Protein AF-A0A914RHT1-F1 (afdb_monomer_lite)

Secondary structure (DSSP, 8-state):
-------EEEEEEETTTPPPEEEEEESSS------PPTT--EEEEEEETTSPEE---SPPPS--GGG---HHHH--PPPP--BSS-HHHHEEEEEEEEEETTEEEEEEEETTT--EEEEEEEE--SHHHHHHHHHHHHHHHH---TTS--EEEEEE-SSEEEEEEE---S--TT--SSHHHHHHHHHHT-----SGGGGGS-HHHHHHHHHH----TTSTTTHHHHHHTTTTS--

Foldseek 3Di:
DDPQQQKKWKWKAFPDPGDTDTQDMGRDPDDDGDDDDPPTDMDMWIATPVRHTDDAADDDDPDLVVQADQCVVVDDQAQADAAADDPVVFKHWHDFLDAAPQGTKTWIAGPVPRHIWIKGKGFAQDVVSVVLVVVVSNVQSVPDDSVDKHFRYWHDDNTIIITTTRFADDAFQLDDPDPVSSVVCLVVVNGHCPDPRNVPPDPVNVVVVVVVSDPDVVPNPRPSRSVVSCRSGPD

Organism: Parascaris equorum (NCBI:txid6256)

InterPro domains:
  IPR000719 Protein kinase domain [PF00069] (91-170)
  IPR000719 Protein kinase domain [PS50011] (91-235)
  IPR000719 Protein kinase domain [SM00220] (91-225)
  IPR003961 Fibronectin type III [cd00063] (7-47)
  IPR011009 Protein kinase-like domain superfamily [SSF56112] (63-170)
  IPR011009 Protein kinase-like domain superfamily [SSF56112] (162-218)
  IPR013783 Immunoglobulin-like fold [G3DSA:2.60.40.10] (5-47)
  IPR017441 Protein kinase, ATP binding site [PS00107] (97-120)
  IPR036116 Fibronectin type III superfamily [SSF49265] (6-50)

pLDDT: mean 78.2, std 15.89, range [32.25, 96.5]

Structure (mmCIF, N/CA/C/O backbone):
data_AF-A0A914RHT1-F1
#
_entry.id   AF-A0A914RHT1-F1
#
loop_
_atom_site.group_PDB
_atom_site.id
_atom_site.type_symbol
_atom_site.label_atom_id
_atom_site.label_alt_id
_atom_site.label_comp_id
_atom_site.label_asym_id
_atom_site.label_entity_id
_atom_site.label_seq_id
_atom_site.pdbx_PDB_ins_code
_atom_site.Cartn_x
_atom_site.Cartn_y
_atom_site.Cartn_z
_atom_site.occupancy
_atom_site.B_iso_or_equiv
_atom_site.auth_seq_id
_atom_site.auth_comp_id
_atom_site.auth_asym_id
_atom_site.auth_atom_id
_atom_site.pdbx_PDB_model_num
ATOM 1 N N . LEU A 1 1 ? 20.306 -9.283 12.727 1.00 32.47 1 LEU A N 1
ATOM 2 C CA . LEU A 1 1 ? 19.804 -9.268 14.121 1.00 32.47 1 LEU A CA 1
ATOM 3 C C . LEU A 1 1 ? 18.509 -8.469 14.100 1.00 32.47 1 LEU A C 1
ATOM 5 O O . LEU A 1 1 ? 18.584 -7.271 13.892 1.00 32.47 1 LEU A O 1
ATOM 9 N N . ARG A 1 2 ? 17.343 -9.132 14.142 1.00 40.72 2 ARG A N 1
ATOM 10 C CA . ARG A 1 2 ? 16.043 -8.439 14.104 1.00 40.72 2 ARG A CA 1
ATOM 11 C C . ARG A 1 2 ? 15.891 -7.625 15.391 1.00 40.72 2 ARG A C 1
ATOM 13 O O . ARG A 1 2 ? 16.129 -8.173 16.465 1.00 40.72 2 ARG A O 1
ATOM 20 N N . GLU A 1 3 ? 15.552 -6.346 15.265 1.00 47.31 3 GLU A N 1
ATOM 21 C CA . GLU A 1 3 ? 15.217 -5.476 16.393 1.00 47.31 3 GLU A CA 1
ATOM 22 C C . GLU A 1 3 ? 14.098 -6.141 17.201 1.00 47.31 3 GLU A C 1
ATOM 24 O O . GLU A 1 3 ? 13.010 -6.409 16.689 1.00 47.31 3 GLU A O 1
ATOM 29 N N . PHE A 1 4 ? 14.396 -6.512 18.446 1.00 50.41 4 PHE A N 1
ATOM 30 C CA . PHE A 1 4 ? 13.392 -7.057 19.348 1.00 50.41 4 PHE A CA 1
ATOM 31 C C . PHE A 1 4 ? 12.471 -5.910 19.743 1.00 50.41 4 PHE A C 1
ATOM 33 O O . PHE A 1 4 ? 12.860 -5.069 20.542 1.00 50.41 4 PHE A O 1
ATOM 40 N N . THR A 1 5 ? 11.264 -5.874 19.187 1.00 57.72 5 THR A N 1
ATOM 41 C CA . THR A 1 5 ? 10.222 -4.939 19.613 1.00 57.72 5 THR A CA 1
ATOM 42 C C . THR A 1 5 ? 9.893 -5.233 21.076 1.00 57.72 5 THR A C 1
ATOM 44 O O . THR A 1 5 ? 9.439 -6.335 21.399 1.00 57.72 5 THR A O 1
ATOM 47 N N . PHE A 1 6 ? 10.153 -4.293 21.987 1.00 71.88 6 PHE A N 1
ATOM 48 C CA . PHE A 1 6 ? 10.001 -4.556 23.425 1.00 71.88 6 PHE A CA 1
ATOM 49 C C . PHE A 1 6 ? 8.556 -4.413 23.907 1.00 71.88 6 PHE A C 1
ATOM 51 O O . PHE A 1 6 ? 8.216 -4.917 24.983 1.00 71.88 6 PHE A O 1
ATOM 58 N N . SER A 1 7 ? 7.698 -3.753 23.125 1.00 82.81 7 SER A N 1
ATOM 59 C CA . SER A 1 7 ? 6.262 -3.658 23.379 1.00 82.81 7 SER A CA 1
ATOM 60 C C . SER A 1 7 ? 5.458 -3.316 22.120 1.00 82.81 7 SER A C 1
ATOM 62 O O . SER A 1 7 ? 5.966 -2.712 21.181 1.00 82.81 7 SER A O 1
ATOM 64 N N . TYR A 1 8 ? 4.183 -3.689 22.141 1.00 88.56 8 TYR A N 1
ATOM 65 C CA . TYR A 1 8 ? 3.156 -3.340 21.171 1.00 88.56 8 TYR A CA 1
ATOM 66 C C . TYR A 1 8 ? 2.117 -2.435 21.830 1.00 88.56 8 TYR A C 1
ATOM 68 O O . TYR A 1 8 ? 1.682 -2.685 22.960 1.00 88.56 8 TYR A O 1
ATOM 76 N N . ILE A 1 9 ? 1.696 -1.408 21.106 1.00 91.19 9 ILE A N 1
ATOM 77 C CA . ILE A 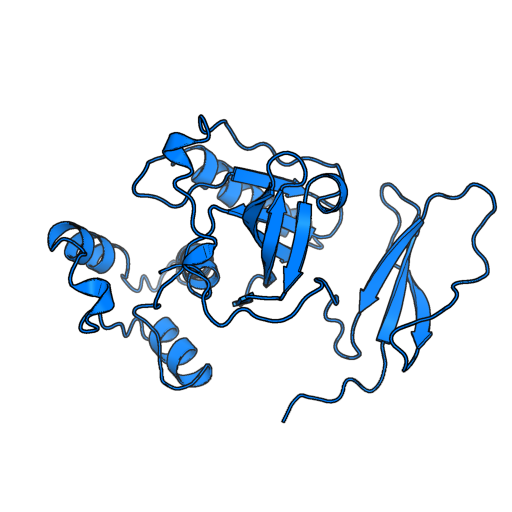1 9 ? 0.622 -0.490 21.475 1.00 91.19 9 ILE A CA 1
ATOM 78 C C . ILE A 1 9 ? -0.613 -0.889 20.675 1.00 91.19 9 ILE A C 1
ATOM 80 O O . ILE A 1 9 ? -0.535 -1.094 19.467 1.00 91.19 9 ILE A O 1
ATOM 84 N N . VAL A 1 10 ? -1.758 -1.013 21.338 1.00 91.19 10 VAL A N 1
ATOM 85 C CA . VAL A 1 10 ? -3.038 -1.252 20.671 1.00 91.19 10 VAL A CA 1
ATOM 86 C C . VAL A 1 10 ? -3.856 0.021 20.750 1.00 91.19 10 VAL A C 1
ATOM 88 O O . VAL A 1 10 ? -4.219 0.486 21.835 1.00 91.19 10 VAL A O 1
ATOM 91 N N . GLU A 1 11 ? -4.161 0.577 19.587 1.00 92.50 11 GLU A N 1
ATOM 92 C CA . GLU A 1 11 ? -5.062 1.710 19.455 1.00 92.50 11 GLU A CA 1
ATOM 93 C C . GLU A 1 11 ? -6.432 1.252 18.978 1.00 92.50 11 GLU A C 1
ATOM 95 O O . GLU A 1 11 ? -6.563 0.270 18.242 1.00 92.50 11 GLU A O 1
ATOM 100 N N . ARG A 1 12 ? -7.456 2.000 19.383 1.00 91.06 12 ARG A N 1
ATOM 101 C CA . ARG A 1 12 ? -8.826 1.822 18.915 1.00 91.06 12 ARG A CA 1
ATOM 102 C C . ARG A 1 12 ? -9.417 3.133 18.419 1.00 91.06 12 ARG A C 1
ATOM 104 O O . ARG A 1 12 ? -9.064 4.203 18.922 1.00 91.06 12 ARG A O 1
ATOM 111 N N . ARG A 1 13 ? -10.394 3.031 17.525 1.00 89.19 13 ARG A N 1
ATOM 112 C CA . ARG A 1 13 ? -11.330 4.115 17.196 1.00 89.19 13 ARG A CA 1
ATOM 113 C C . ARG A 1 13 ? -12.761 3.589 17.103 1.00 89.19 13 ARG A C 1
ATOM 115 O O . ARG A 1 13 ? -12.971 2.401 16.865 1.00 89.19 13 ARG A O 1
ATOM 122 N N . GLU A 1 14 ? -13.737 4.466 17.319 1.00 86.94 14 GLU A N 1
ATOM 123 C CA . GLU A 1 14 ? -15.139 4.204 16.960 1.00 86.94 14 GLU A CA 1
ATOM 124 C C . GLU A 1 14 ? -15.289 4.449 15.443 1.00 86.94 14 GLU A C 1
ATOM 126 O O . GLU A 1 14 ? -14.721 5.409 14.918 1.00 86.94 14 GLU A O 1
ATOM 131 N N . THR A 1 15 ? -15.967 3.547 14.725 1.00 75.50 15 THR A N 1
ATOM 132 C CA . THR A 1 15 ? -16.052 3.562 13.249 1.00 75.50 15 THR A CA 1
ATOM 133 C C . THR A 1 15 ? -16.677 4.867 12.724 1.00 75.50 15 THR A C 1
ATOM 135 O O . THR A 1 15 ? -17.606 5.384 13.341 1.00 75.50 15 THR A O 1
ATOM 138 N N . ALA A 1 16 ? -16.201 5.354 11.567 1.00 53.50 16 ALA A N 1
ATOM 139 C CA . ALA A 1 16 ? -16.586 6.607 10.890 1.00 53.50 16 ALA A CA 1
ATOM 140 C C . ALA A 1 16 ? -16.163 7.915 11.606 1.00 53.50 16 ALA A C 1
ATOM 142 O O . ALA A 1 16 ? -16.979 8.594 12.231 1.00 53.50 16 ALA A O 1
ATOM 143 N N . GLY A 1 17 ? -14.890 8.311 11.455 1.00 59.38 17 GLY A N 1
ATOM 144 C CA . GLY A 1 17 ? -14.392 9.638 11.850 1.00 59.38 17 GLY A CA 1
ATOM 145 C C . GLY A 1 17 ? -13.884 9.767 13.291 1.00 59.38 17 GLY A C 1
ATOM 146 O O . GLY A 1 17 ? -13.547 10.870 13.727 1.00 59.38 17 GLY A O 1
ATOM 147 N N . GLY A 1 18 ? -13.831 8.673 14.055 1.00 72.06 18 GLY A N 1
ATOM 148 C CA . GLY A 1 18 ? -13.250 8.664 15.396 1.00 72.06 18 GLY A CA 1
ATOM 149 C C . GLY A 1 18 ? -11.723 8.796 15.369 1.00 72.06 18 GLY A C 1
ATOM 150 O O . GLY A 1 18 ? -11.049 8.164 14.557 1.00 72.06 18 GLY A O 1
ATOM 151 N N . GLN A 1 19 ? -11.156 9.576 16.294 1.00 82.94 19 GLN A N 1
ATOM 152 C CA . GLN A 1 19 ? -9.702 9.627 16.472 1.00 82.94 19 GLN A CA 1
ATOM 153 C C . GLN A 1 19 ? -9.176 8.308 17.048 1.00 82.94 19 GLN A C 1
ATOM 155 O O . GLN A 1 19 ? -9.774 7.727 17.958 1.00 82.94 19 GLN A O 1
ATOM 160 N N . TRP A 1 20 ? -8.031 7.860 16.533 1.00 87.88 20 TRP A N 1
ATOM 161 C CA . TRP A 1 20 ? -7.284 6.750 17.113 1.00 87.88 20 TRP A CA 1
ATOM 162 C C . TRP A 1 20 ? -6.804 7.113 18.522 1.00 87.88 20 TRP A C 1
ATOM 164 O O . TRP A 1 20 ? -6.253 8.189 18.744 1.00 87.88 20 TRP A O 1
ATOM 174 N N . THR A 1 21 ? -7.038 6.216 19.480 1.00 89.94 21 THR A N 1
ATOM 175 C CA . THR A 1 21 ? -6.645 6.389 20.885 1.00 89.94 21 THR A CA 1
ATOM 176 C C . THR A 1 21 ? -6.003 5.116 21.420 1.00 89.94 21 THR A C 1
ATOM 178 O O . THR A 1 21 ? -6.520 4.019 21.192 1.00 89.94 21 THR A O 1
ATOM 181 N N . GLU A 1 22 ? -4.890 5.248 22.150 1.00 92.19 22 GLU A N 1
ATOM 182 C CA . GLU A 1 22 ? -4.265 4.124 22.858 1.00 92.19 22 GLU A CA 1
ATOM 183 C C . GLU A 1 22 ? -5.268 3.534 23.854 1.00 92.19 22 GLU A C 1
ATOM 185 O O . GLU A 1 22 ? -5.823 4.235 24.703 1.00 92.19 22 GLU A O 1
ATOM 190 N N . CYS A 1 23 ? -5.524 2.233 23.729 1.00 92.31 23 CYS A N 1
ATOM 191 C CA . CYS A 1 23 ? -6.426 1.507 24.620 1.00 92.31 23 CYS A CA 1
ATOM 192 C C . CYS A 1 23 ? -5.713 0.435 25.441 1.00 92.31 23 CYS A C 1
ATOM 194 O O . CYS A 1 23 ? -6.229 0.034 26.482 1.00 92.31 23 CYS A O 1
ATOM 196 N N . ALA A 1 24 ? -4.534 -0.011 25.004 1.00 91.56 24 ALA A N 1
ATOM 197 C CA . ALA A 1 24 ? -3.737 -0.987 25.726 1.00 91.56 24 ALA A CA 1
ATOM 198 C C . ALA A 1 24 ? -2.290 -1.032 25.228 1.00 91.56 24 ALA A C 1
ATOM 200 O O . ALA A 1 24 ? -1.967 -0.588 24.127 1.00 91.56 24 ALA A O 1
ATOM 201 N N . ARG A 1 25 ? -1.435 -1.670 26.031 1.00 91.88 25 ARG A N 1
ATOM 202 C CA . ARG A 1 25 ? -0.043 -1.974 25.703 1.00 91.88 25 ARG A CA 1
ATOM 203 C C . ARG A 1 25 ? 0.285 -3.392 26.154 1.00 91.88 25 ARG A C 1
ATOM 205 O O . ARG A 1 25 ? -0.101 -3.798 27.248 1.00 91.88 25 ARG A O 1
ATOM 212 N N . THR A 1 26 ? 0.989 -4.154 25.327 1.00 89.19 26 THR A N 1
ATOM 213 C CA . THR A 1 26 ? 1.349 -5.551 25.607 1.00 89.19 26 THR A CA 1
ATOM 214 C C . THR A 1 26 ? 2.768 -5.848 25.138 1.00 89.19 26 THR A C 1
ATOM 216 O O . THR A 1 26 ? 3.299 -5.166 24.274 1.00 89.19 26 THR A O 1
ATOM 219 N N . ARG A 1 27 ? 3.409 -6.867 25.712 1.00 87.94 27 ARG A N 1
ATOM 220 C CA . ARG A 1 27 ? 4.681 -7.420 25.204 1.00 87.94 27 ARG A CA 1
ATOM 221 C C . ARG A 1 27 ? 4.481 -8.732 24.446 1.00 87.94 27 ARG A C 1
ATOM 223 O O . ARG A 1 27 ? 5.439 -9.339 23.987 1.00 87.94 27 ARG A O 1
ATOM 230 N N . TYR A 1 28 ? 3.234 -9.182 24.355 1.00 85.62 28 TYR A N 1
ATOM 231 C CA . TYR A 1 28 ? 2.837 -10.424 23.710 1.00 85.62 28 TYR A CA 1
ATOM 232 C C . TYR A 1 28 ? 2.072 -10.123 22.423 1.00 85.62 28 TYR A C 1
ATOM 234 O O . TYR A 1 28 ? 1.473 -9.062 22.280 1.00 85.62 28 TYR A O 1
ATOM 242 N N . THR A 1 29 ? 2.015 -11.091 21.512 1.00 80.44 29 THR A N 1
ATOM 243 C CA . THR A 1 29 ? 1.227 -11.010 20.269 1.00 80.44 29 THR A CA 1
ATOM 244 C C . THR A 1 29 ? -0.274 -11.252 20.487 1.00 80.44 29 THR A C 1
ATOM 246 O O . THR A 1 29 ? -1.013 -11.515 19.540 1.00 80.44 29 THR A O 1
ATOM 249 N N . TYR A 1 30 ? -0.734 -11.173 21.738 1.00 81.00 30 TYR A N 1
ATOM 250 C CA . TYR A 1 30 ? -2.132 -11.279 22.136 1.00 81.00 30 TYR A CA 1
ATOM 251 C C . TYR A 1 30 ? -2.437 -10.335 23.310 1.00 81.00 30 TYR A C 1
ATOM 253 O O . TYR A 1 30 ? -1.561 -9.991 24.110 1.00 81.00 30 TYR A O 1
ATOM 261 N N . LEU A 1 31 ? -3.697 -9.910 23.389 1.00 89.38 31 LEU A N 1
ATOM 262 C CA . LEU A 1 31 ? -4.247 -9.000 24.393 1.00 89.38 31 LEU A CA 1
ATOM 263 C C . LEU A 1 31 ? -5.779 -9.127 24.377 1.00 89.38 31 LEU A C 1
ATOM 265 O O . LEU A 1 31 ? -6.371 -9.284 23.310 1.00 89.38 31 LEU A O 1
ATOM 269 N N . THR A 1 32 ? -6.413 -8.966 25.538 1.00 89.00 32 THR A N 1
ATOM 270 C CA . THR A 1 32 ? -7.854 -8.689 25.635 1.00 89.00 32 THR A CA 1
ATOM 271 C C . THR A 1 32 ? -8.072 -7.189 25.832 1.00 89.00 32 THR A C 1
ATOM 273 O O . THR A 1 32 ? -7.536 -6.616 26.779 1.00 89.00 32 THR A O 1
ATOM 276 N N . VAL A 1 33 ? -8.842 -6.545 24.949 1.00 89.62 33 VAL A N 1
ATOM 277 C CA . VAL A 1 33 ? -9.256 -5.143 25.128 1.00 89.62 33 VAL A CA 1
ATOM 278 C C . VAL A 1 33 ? -10.564 -5.103 25.915 1.00 89.62 33 VAL A C 1
ATOM 280 O O . VAL A 1 33 ? -11.557 -5.705 25.509 1.00 89.62 33 VAL A O 1
ATOM 283 N N . GLU A 1 34 ? -10.569 -4.377 27.028 1.00 89.12 34 GLU A N 1
ATOM 284 C CA . GLU A 1 34 ? -11.726 -4.219 27.915 1.00 89.12 34 GLU A CA 1
ATOM 285 C C . GLU A 1 34 ? -12.331 -2.806 27.812 1.00 89.12 34 GLU A C 1
ATOM 287 O O . GLU A 1 34 ? -11.786 -1.916 27.159 1.00 89.12 34 GLU A O 1
ATOM 292 N N . GLY A 1 35 ? -13.490 -2.580 28.443 1.00 85.75 35 GLY A N 1
ATOM 293 C CA . GLY A 1 35 ? -14.109 -1.247 28.511 1.00 85.75 35 GLY A CA 1
ATOM 294 C C . GLY A 1 35 ? -14.767 -0.762 27.212 1.00 85.75 35 GLY A C 1
ATOM 295 O O . GLY A 1 35 ? -15.006 0.436 27.042 1.00 85.75 35 GLY A O 1
ATOM 296 N N . LEU A 1 36 ? -15.076 -1.674 26.288 1.00 87.56 36 LEU A N 1
ATOM 297 C CA . LEU A 1 36 ? -15.819 -1.361 25.067 1.00 87.56 36 LEU A CA 1
ATOM 298 C C . LEU A 1 36 ? -17.304 -1.147 25.387 1.00 87.56 36 LEU A C 1
ATOM 300 O O . LEU A 1 36 ? -17.909 -1.917 26.138 1.00 87.56 36 LEU A O 1
ATOM 304 N N . LYS A 1 37 ? -17.913 -0.100 24.815 1.00 87.06 37 LYS A N 1
ATOM 305 C CA . LYS A 1 37 ? -19.347 0.154 24.999 1.00 87.06 37 LYS A CA 1
ATOM 306 C C . LYS A 1 37 ? -20.138 -0.966 24.327 1.00 87.06 37 LYS A C 1
ATOM 308 O O . LYS A 1 37 ? -19.840 -1.363 23.200 1.00 87.06 37 LYS A O 1
ATOM 313 N N . SER A 1 38 ? -21.180 -1.442 25.004 1.00 85.00 38 SER A N 1
ATOM 314 C CA . SER A 1 38 ? -22.100 -2.422 24.424 1.00 85.00 38 SER A CA 1
ATOM 315 C C . SER A 1 38 ? -22.702 -1.877 23.127 1.00 85.00 38 SER A C 1
ATOM 317 O O . SER A 1 38 ? -23.159 -0.734 23.096 1.00 85.00 38 SER A O 1
ATOM 319 N N . LYS A 1 39 ? -22.695 -2.698 22.068 1.00 82.69 39 LYS A N 1
ATOM 320 C CA . LYS A 1 39 ? -23.144 -2.355 20.704 1.00 82.69 39 LYS A CA 1
ATOM 321 C C . LYS A 1 39 ? -22.328 -1.263 19.990 1.00 82.69 39 LYS A C 1
ATOM 323 O O . LYS A 1 39 ? -22.791 -0.751 18.976 1.00 82.69 39 LYS A O 1
ATOM 328 N N . GLY A 1 40 ? -21.146 -0.903 20.491 1.00 82.06 40 GLY A N 1
ATOM 329 C CA . GLY A 1 40 ? -20.214 -0.052 19.752 1.00 82.06 40 GLY A CA 1
ATOM 330 C C . GLY A 1 40 ? -19.502 -0.834 18.648 1.00 82.06 40 GLY A C 1
ATOM 331 O O . GLY A 1 40 ? -19.121 -1.987 18.856 1.00 82.06 40 GLY A O 1
ATOM 332 N N . THR A 1 41 ? -19.302 -0.197 17.496 1.00 85.12 41 THR A N 1
ATOM 333 C CA . THR A 1 41 ? -18.420 -0.708 16.441 1.00 85.12 41 THR A CA 1
ATOM 334 C C . THR A 1 41 ? -17.050 -0.071 16.624 1.00 85.12 41 THR A C 1
ATOM 336 O O . THR A 1 41 ? -16.932 1.150 16.753 1.00 85.12 41 THR A O 1
ATOM 339 N N . TYR A 1 42 ? -16.023 -0.912 16.699 1.00 85.75 42 TYR A N 1
ATOM 340 C CA . TYR A 1 42 ? -14.656 -0.498 16.974 1.00 85.75 42 TYR A CA 1
ATOM 341 C C . TYR A 1 42 ? -13.724 -1.047 15.913 1.00 85.75 42 TYR A C 1
ATOM 343 O O . TYR A 1 42 ? -13.852 -2.198 15.499 1.00 85.75 42 TYR A O 1
ATOM 351 N N . GLU A 1 43 ? -12.749 -0.234 15.545 1.00 87.69 43 GLU A N 1
ATOM 352 C CA . GLU A 1 43 ? -11.593 -0.676 14.786 1.00 87.69 43 GLU A CA 1
ATOM 353 C C . GLU A 1 43 ? -10.361 -0.650 15.675 1.00 87.69 43 GLU A C 1
ATOM 355 O O . GLU A 1 43 ? -10.239 0.206 16.555 1.00 87.69 43 GLU A O 1
ATOM 360 N N . PHE A 1 44 ? -9.450 -1.587 15.430 1.00 89.06 44 PHE A N 1
ATOM 361 C CA . PHE A 1 44 ? -8.220 -1.743 16.191 1.00 89.06 44 PHE A CA 1
ATOM 362 C C . PHE A 1 44 ? -7.027 -1.754 15.250 1.00 89.06 44 PHE A C 1
ATOM 364 O O . PHE A 1 44 ? -7.079 -2.356 14.177 1.00 89.06 44 PHE A O 1
ATOM 371 N N . ARG A 1 45 ? -5.929 -1.142 15.685 1.00 88.62 45 ARG A N 1
ATOM 372 C CA . ARG A 1 45 ? -4.625 -1.283 15.038 1.00 88.62 45 ARG A CA 1
ATOM 373 C C . ARG A 1 45 ? -3.553 -1.534 16.082 1.00 88.62 45 ARG A C 1
ATOM 375 O O . ARG A 1 45 ? -3.658 -1.076 17.219 1.00 88.62 45 ARG A O 1
ATOM 382 N N . VAL A 1 46 ? -2.529 -2.273 15.678 1.00 89.75 46 VAL A N 1
ATOM 383 C CA . VAL A 1 46 ? -1.346 -2.526 16.499 1.00 89.75 46 VAL A CA 1
ATOM 384 C C . VAL A 1 46 ? -0.224 -1.649 15.975 1.00 89.75 46 VAL A C 1
ATOM 386 O O . VAL A 1 46 ? -0.051 -1.517 14.767 1.00 89.75 46 VAL A O 1
ATOM 389 N N . ILE A 1 47 ? 0.521 -1.039 16.880 1.00 90.31 47 ILE A N 1
ATOM 390 C CA . ILE A 1 47 ? 1.641 -0.157 16.586 1.00 90.31 47 ILE A CA 1
ATOM 391 C C . ILE A 1 47 ? 2.845 -0.673 17.369 1.00 90.31 47 ILE A C 1
ATOM 393 O O . ILE A 1 47 ? 2.695 -1.170 18.489 1.00 90.31 47 ILE A O 1
ATOM 397 N N . ASP A 1 48 ? 4.031 -0.604 16.779 1.00 86.19 48 ASP A N 1
ATOM 398 C CA . ASP A 1 48 ? 5.263 -0.833 17.525 1.00 86.19 48 ASP A CA 1
ATOM 399 C C . ASP A 1 48 ? 5.617 0.363 18.428 1.00 86.19 48 ASP A C 1
ATOM 401 O O . ASP A 1 48 ? 4.935 1.387 18.479 1.00 86.19 48 ASP A O 1
ATOM 405 N N . GLU A 1 49 ? 6.705 0.237 19.179 1.00 83.31 49 GLU A N 1
ATOM 406 C CA . GLU A 1 49 ? 7.188 1.296 20.069 1.00 83.31 49 GLU A CA 1
ATOM 407 C C . GLU A 1 49 ? 7.717 2.544 19.347 1.00 83.31 49 GLU A C 1
ATOM 409 O O . GLU A 1 49 ? 7.853 3.595 19.973 1.00 83.31 49 GLU A O 1
ATOM 414 N N . THR A 1 50 ? 7.982 2.448 18.042 1.00 82.88 50 THR A N 1
ATOM 415 C CA . THR A 1 50 ? 8.440 3.566 17.206 1.00 82.88 50 THR A CA 1
ATOM 416 C C . THR A 1 50 ? 7.281 4.382 16.634 1.00 82.88 50 THR A C 1
ATOM 418 O O . THR A 1 50 ? 7.496 5.475 16.110 1.00 82.88 50 THR A O 1
ATOM 421 N N . GLY A 1 51 ? 6.047 3.881 16.747 1.00 80.56 51 GLY A N 1
ATOM 422 C CA . GLY A 1 51 ? 4.873 4.490 16.131 1.00 80.56 51 GLY A CA 1
ATOM 423 C C . GLY A 1 51 ? 4.522 3.914 14.753 1.00 80.56 51 GLY A C 1
ATOM 424 O O . GLY A 1 51 ? 3.586 4.407 14.120 1.00 80.56 51 GLY A O 1
ATOM 425 N N . LYS A 1 52 ? 5.222 2.876 14.271 1.00 81.25 52 LYS A N 1
ATOM 426 C CA . LYS A 1 52 ? 4.906 2.212 12.997 1.00 81.25 52 LYS A CA 1
ATOM 427 C C . LYS A 1 52 ? 3.716 1.280 13.193 1.00 81.25 52 LYS A C 1
ATOM 429 O O . LYS A 1 52 ? 3.713 0.417 14.072 1.00 81.25 52 LYS A O 1
ATOM 434 N N . VAL A 1 53 ? 2.698 1.437 12.350 1.00 83.94 53 VAL A N 1
ATOM 435 C CA . VAL A 1 53 ? 1.546 0.531 12.348 1.00 83.94 53 VAL A CA 1
ATOM 436 C C . VAL A 1 53 ? 1.999 -0.840 11.859 1.00 83.94 53 VAL A C 1
ATOM 438 O O . VAL A 1 53 ? 2.529 -0.975 10.758 1.00 83.94 53 VAL A O 1
ATOM 441 N N . ILE A 1 54 ? 1.770 -1.861 12.677 1.00 84.56 54 ILE A N 1
ATOM 442 C CA . ILE A 1 54 ? 2.073 -3.245 12.343 1.00 84.56 54 ILE A CA 1
ATOM 443 C C . ILE A 1 54 ? 0.911 -3.800 11.531 1.00 84.56 54 ILE A C 1
ATOM 445 O O . ILE A 1 54 ? -0.243 -3.808 11.970 1.00 84.56 54 ILE A O 1
ATOM 449 N N . ARG A 1 55 ? 1.234 -4.272 10.330 1.00 84.62 55 ARG A N 1
ATOM 450 C CA . ARG A 1 55 ? 0.291 -4.848 9.375 1.00 84.62 55 ARG A CA 1
ATOM 451 C C . ARG A 1 55 ? 0.829 -6.171 8.859 1.00 84.62 55 ARG A C 1
ATOM 453 O O . ARG A 1 55 ? 2.018 -6.458 8.978 1.00 84.62 55 ARG A O 1
ATOM 460 N N . GLY A 1 56 ? -0.056 -6.935 8.232 1.00 72.94 56 GLY A N 1
ATOM 461 C CA . GLY A 1 56 ? 0.347 -8.122 7.501 1.00 72.94 56 GLY A CA 1
ATOM 462 C C . GLY A 1 56 ? 0.465 -9.384 8.344 1.00 72.94 56 GLY A C 1
ATOM 463 O O . GLY A 1 56 ? 0.725 -9.353 9.547 1.00 72.94 56 GLY A O 1
ATOM 464 N N . LYS A 1 57 ? 0.245 -10.524 7.692 1.00 70.62 57 LYS A N 1
ATOM 465 C CA . LYS A 1 57 ? 0.439 -11.864 8.254 1.00 70.62 57 LYS A CA 1
ATOM 466 C C . LYS A 1 57 ? 1.184 -12.723 7.238 1.00 70.62 57 LYS A C 1
ATOM 468 O O . LYS A 1 57 ? 0.903 -12.637 6.052 1.00 70.62 57 LYS A O 1
ATOM 473 N N . GLY A 1 58 ? 2.061 -13.604 7.706 1.00 68.62 58 GLY A N 1
ATOM 474 C CA . GLY A 1 58 ? 2.748 -14.569 6.844 1.00 68.62 58 GLY A CA 1
ATOM 475 C C . GLY A 1 58 ? 4.264 -14.412 6.837 1.00 68.62 58 GLY A C 1
ATOM 476 O O . GLY A 1 58 ? 4.811 -13.441 7.357 1.00 68.62 58 GLY A O 1
ATOM 477 N N . ALA A 1 59 ? 4.933 -15.431 6.305 1.00 70.75 59 ALA A N 1
ATOM 478 C CA . ALA A 1 59 ? 6.369 -15.420 6.078 1.00 70.75 59 ALA A CA 1
ATOM 479 C C . ALA A 1 59 ? 6.673 -14.838 4.693 1.00 70.75 59 ALA A C 1
ATOM 481 O O . ALA A 1 59 ? 5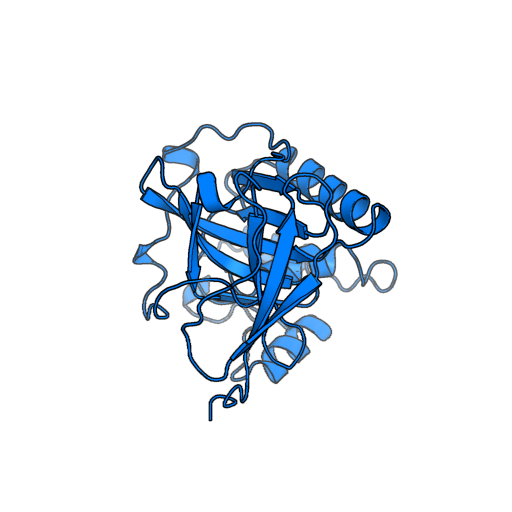.864 -14.963 3.776 1.00 70.75 59 ALA A O 1
ATOM 482 N N . THR A 1 60 ? 7.856 -14.250 4.553 1.00 78.12 60 THR A N 1
ATOM 483 C CA . THR A 1 60 ? 8.418 -13.881 3.251 1.00 78.12 60 THR A CA 1
ATOM 484 C C . THR A 1 60 ? 8.545 -15.113 2.357 1.00 78.12 60 THR A C 1
ATOM 486 O O . THR A 1 60 ? 8.855 -16.200 2.850 1.00 78.12 60 THR A O 1
ATOM 489 N N . SER A 1 61 ? 8.313 -14.944 1.056 1.00 76.75 61 SER A N 1
ATOM 490 C CA . SER A 1 61 ? 8.529 -15.998 0.060 1.00 76.75 61 SER A CA 1
ATOM 491 C C . SER A 1 61 ? 9.933 -15.905 -0.528 1.00 76.75 61 SER A C 1
ATOM 493 O O . SER A 1 61 ? 10.414 -14.809 -0.804 1.00 76.75 61 SER A O 1
ATOM 495 N N . ASP A 1 62 ? 10.553 -17.054 -0.791 1.00 76.12 62 ASP A N 1
ATOM 496 C CA . ASP A 1 62 ? 11.842 -17.131 -1.492 1.00 76.12 62 ASP A CA 1
ATOM 497 C C . ASP A 1 62 ? 11.680 -17.055 -3.023 1.00 76.12 62 ASP A C 1
ATOM 499 O O . ASP A 1 62 ? 12.661 -16.963 -3.756 1.00 76.12 62 ASP A O 1
ATOM 503 N N . ASN A 1 63 ? 10.440 -17.119 -3.521 1.00 81.06 63 ASN A N 1
ATOM 504 C CA . ASN A 1 63 ? 10.123 -17.048 -4.943 1.00 81.06 63 ASN A CA 1
ATOM 505 C C . ASN A 1 63 ? 8.829 -16.254 -5.159 1.00 81.06 63 ASN A C 1
ATOM 507 O O . ASN A 1 63 ? 7.728 -16.795 -5.019 1.00 81.06 63 ASN A O 1
ATOM 511 N N . TYR A 1 64 ? 8.961 -14.965 -5.473 1.00 82.94 64 TYR A N 1
ATOM 512 C CA . TYR A 1 64 ? 7.816 -14.098 -5.750 1.00 82.94 64 TYR A CA 1
ATOM 513 C C . TYR A 1 64 ? 7.278 -14.229 -7.182 1.00 82.94 64 TYR A C 1
ATOM 515 O O . TYR A 1 64 ? 6.099 -13.951 -7.398 1.00 82.94 64 TYR A O 1
ATOM 523 N N . ASP A 1 65 ? 8.070 -14.753 -8.124 1.00 79.69 65 ASP A N 1
ATOM 524 C CA . ASP A 1 65 ? 7.664 -14.955 -9.527 1.00 79.69 65 ASP A CA 1
ATOM 525 C C . ASP A 1 65 ? 6.440 -15.865 -9.655 1.00 79.69 65 ASP A C 1
ATOM 527 O O . ASP A 1 65 ? 5.630 -15.712 -10.566 1.00 79.69 65 ASP A O 1
ATOM 531 N N . ALA A 1 66 ? 6.261 -16.790 -8.707 1.00 83.38 66 ALA A N 1
ATOM 532 C CA . ALA A 1 66 ? 5.110 -17.688 -8.663 1.00 83.38 66 ALA A CA 1
ATOM 533 C C . ALA A 1 66 ? 3.765 -16.967 -8.446 1.00 83.38 66 ALA A C 1
ATOM 535 O O . ALA A 1 66 ? 2.716 -17.567 -8.684 1.00 83.38 66 ALA A O 1
ATOM 536 N N . PHE A 1 67 ? 3.780 -15.713 -7.983 1.00 85.88 67 PHE A N 1
ATOM 537 C CA . PHE A 1 67 ? 2.574 -14.928 -7.718 1.00 85.88 67 PHE A CA 1
ATOM 538 C C . PHE A 1 67 ? 2.254 -13.903 -8.809 1.00 85.88 67 PHE A C 1
ATOM 540 O O . PHE A 1 67 ? 1.190 -13.286 -8.754 1.00 85.88 67 PHE A O 1
ATOM 547 N N . VAL A 1 68 ? 3.148 -13.706 -9.783 1.00 84.31 68 VAL A N 1
ATOM 548 C CA . VAL A 1 68 ? 2.932 -12.754 -10.875 1.00 84.31 68 VAL A CA 1
ATOM 549 C C . VAL A 1 68 ? 1.854 -13.289 -11.811 1.00 84.31 68 VAL A C 1
ATOM 551 O O . VAL A 1 68 ? 1.908 -14.427 -12.283 1.00 84.31 68 VAL A O 1
ATOM 554 N N . ILE A 1 69 ? 0.872 -12.441 -12.102 1.00 86.00 69 ILE A N 1
ATOM 555 C CA . ILE A 1 69 ? -0.226 -12.743 -13.017 1.00 86.00 69 ILE A CA 1
ATOM 556 C C . ILE A 1 69 ? -0.234 -11.757 -14.180 1.00 86.00 69 ILE A C 1
ATOM 558 O O . ILE A 1 69 ? 0.154 -10.604 -14.041 1.00 86.00 69 ILE A O 1
ATOM 562 N N . ASP A 1 70 ? -0.736 -12.201 -15.331 1.00 84.12 70 ASP A N 1
ATOM 563 C CA . ASP A 1 70 ? -1.016 -11.308 -16.456 1.00 84.12 70 ASP A CA 1
ATOM 564 C C . ASP A 1 70 ? -2.386 -10.646 -16.244 1.00 84.12 70 ASP A C 1
ATOM 566 O O . ASP A 1 70 ? -3.429 -11.196 -16.622 1.00 84.12 70 ASP A O 1
ATOM 570 N N . VAL A 1 71 ? -2.383 -9.476 -15.596 1.00 82.50 71 VAL A N 1
ATOM 571 C CA . VAL A 1 71 ? -3.605 -8.734 -15.241 1.00 82.50 71 VAL A CA 1
ATOM 572 C C . VAL A 1 71 ? -4.442 -8.418 -16.483 1.00 82.50 71 VAL A C 1
ATOM 574 O O . VAL A 1 71 ? -5.666 -8.512 -16.439 1.00 82.50 71 VAL A O 1
ATOM 577 N N . TRP A 1 72 ? -3.803 -8.140 -17.621 1.00 82.81 72 TRP A N 1
ATOM 578 C CA . TRP A 1 72 ? -4.465 -7.756 -18.873 1.00 82.81 72 TRP A CA 1
ATOM 579 C C . TRP A 1 72 ? -5.191 -8.906 -19.572 1.00 82.81 72 TRP A C 1
ATOM 581 O O . TRP A 1 72 ? -6.049 -8.666 -20.423 1.00 82.81 72 TRP A O 1
ATOM 591 N N . LYS A 1 73 ? -4.871 -10.157 -19.225 1.00 86.62 73 LYS A N 1
ATOM 592 C CA . LYS A 1 73 ? -5.627 -11.332 -19.684 1.00 86.62 73 LYS A CA 1
ATOM 593 C C . LYS A 1 73 ? -6.800 -11.678 -18.777 1.00 86.62 73 LYS A C 1
ATOM 595 O O . LYS A 1 73 ? -7.747 -12.303 -19.245 1.00 86.62 73 LYS A O 1
ATOM 600 N N . GLN A 1 74 ? -6.717 -11.329 -17.496 1.00 85.25 74 GLN A N 1
ATOM 601 C CA . GLN A 1 74 ? -7.699 -11.736 -16.488 1.00 85.25 74 GLN A CA 1
ATOM 602 C C . GLN A 1 74 ? -8.741 -10.655 -16.192 1.00 85.25 74 GLN A C 1
ATOM 604 O O . GLN A 1 74 ? -9.879 -10.977 -15.859 1.00 85.25 74 GLN A O 1
ATOM 609 N N . TYR A 1 75 ? -8.377 -9.384 -16.355 1.00 85.44 75 TYR A N 1
ATOM 610 C CA . TYR A 1 75 ? -9.212 -8.238 -16.024 1.00 85.44 75 TYR A CA 1
ATOM 611 C C . TYR A 1 75 ? -9.338 -7.293 -17.219 1.00 85.44 75 TYR A C 1
ATOM 613 O O . TYR A 1 75 ? -8.425 -7.167 -18.033 1.00 85.44 75 TYR A O 1
ATOM 621 N N . TYR A 1 76 ? -10.470 -6.589 -17.301 1.00 83.44 76 TYR A N 1
ATOM 622 C CA . TYR A 1 76 ? -10.610 -5.404 -18.145 1.00 83.44 76 TYR A CA 1
ATOM 623 C C . TYR A 1 76 ? -10.385 -4.169 -17.264 1.00 83.44 76 TYR A C 1
ATOM 625 O O . TYR A 1 76 ? -11.249 -3.875 -16.433 1.00 83.44 76 TYR A O 1
ATOM 633 N N . PRO A 1 77 ? -9.249 -3.460 -17.393 1.00 78.00 77 PRO A N 1
ATOM 634 C CA . PRO A 1 77 ? -8.910 -2.372 -16.481 1.00 78.00 77 PRO A CA 1
ATOM 635 C C . PRO A 1 77 ? -9.923 -1.220 -16.520 1.00 78.00 77 PRO A C 1
ATOM 637 O O . PRO A 1 77 ? -10.144 -0.601 -17.563 1.00 78.00 77 PRO A O 1
ATOM 640 N N . GLN A 1 78 ? -10.528 -0.928 -15.367 1.00 84.69 78 GLN A N 1
ATOM 641 C CA . GLN A 1 78 ? -11.527 0.130 -15.187 1.00 84.69 78 GLN A CA 1
ATOM 642 C C . GLN A 1 78 ? -10.910 1.382 -14.540 1.00 84.69 78 GLN A C 1
ATOM 644 O O . GLN A 1 78 ? -9.848 1.290 -13.917 1.00 84.69 78 GLN A O 1
ATOM 649 N N . PRO A 1 79 ? -11.551 2.561 -14.677 1.00 87.69 79 PRO A N 1
ATOM 650 C CA . PRO A 1 79 ? -11.291 3.726 -13.830 1.00 87.69 79 PRO A CA 1
ATOM 651 C C . PRO A 1 79 ? -11.248 3.360 -12.351 1.00 87.69 79 PRO A C 1
ATOM 653 O O . PRO A 1 79 ? -12.199 2.793 -11.825 1.00 87.69 79 PRO A O 1
ATOM 656 N N . VAL A 1 80 ? -10.138 3.698 -11.696 1.00 91.50 80 VAL A N 1
ATOM 657 C CA . VAL A 1 80 ? -9.986 3.531 -10.251 1.00 91.50 80 VAL A CA 1
ATOM 658 C C . VAL A 1 80 ? -10.557 4.756 -9.552 1.00 91.50 80 VAL A C 1
ATOM 660 O O . VAL A 1 80 ? -10.073 5.873 -9.753 1.00 91.50 80 VAL A O 1
ATOM 663 N N . GLU A 1 81 ? -11.567 4.528 -8.721 1.00 91.00 81 GLU A N 1
ATOM 664 C CA . GLU A 1 81 ? -12.105 5.502 -7.776 1.00 91.00 81 GLU A CA 1
ATOM 665 C C . GLU A 1 81 ? -11.835 5.005 -6.350 1.00 91.00 81 GLU A C 1
ATOM 667 O O . GLU A 1 81 ? -12.157 3.852 -6.052 1.00 91.00 81 GLU A O 1
ATOM 672 N N . PRO A 1 82 ? -11.248 5.829 -5.460 1.00 93.38 82 PRO A N 1
ATOM 673 C CA . PRO A 1 82 ? -10.969 5.406 -4.093 1.00 93.38 82 PRO A CA 1
ATOM 674 C C . PRO A 1 82 ? -12.244 5.026 -3.333 1.00 93.38 82 PRO A C 1
ATOM 676 O O . PRO A 1 82 ? -13.150 5.844 -3.155 1.00 93.38 82 PRO A O 1
ATOM 679 N N . LYS A 1 83 ? -12.295 3.786 -2.849 1.00 94.94 83 LYS A N 1
ATOM 680 C CA . LYS A 1 83 ? -13.363 3.269 -1.988 1.00 94.94 83 LYS A CA 1
ATOM 681 C C . LYS A 1 83 ? -13.189 3.791 -0.562 1.00 94.94 83 LYS A C 1
ATOM 683 O O . LYS A 1 83 ? -12.067 3.996 -0.112 1.00 94.94 83 LYS A O 1
ATOM 688 N N . ARG A 1 84 ? -14.298 3.976 0.160 1.00 91.94 84 ARG A N 1
ATOM 689 C CA . ARG A 1 84 ? -14.301 4.373 1.587 1.00 91.94 84 ARG A CA 1
ATOM 690 C C . ARG A 1 84 ? -14.481 3.206 2.557 1.00 91.94 84 ARG A C 1
ATOM 692 O O . ARG A 1 84 ? -14.460 3.408 3.766 1.00 91.94 84 ARG A O 1
ATOM 699 N N . ASP A 1 85 ? -14.701 2.012 2.021 1.00 91.56 85 ASP A N 1
ATOM 700 C CA . ASP A 1 85 ? -14.732 0.784 2.805 1.00 91.56 85 ASP A CA 1
ATOM 701 C C . ASP A 1 85 ? -13.316 0.397 3.247 1.00 91.56 85 ASP A C 1
ATOM 703 O O . ASP A 1 85 ? -12.316 0.902 2.727 1.00 91.56 85 ASP A O 1
ATOM 707 N N . SER A 1 86 ? -13.216 -0.546 4.181 1.00 89.94 86 SER A N 1
ATOM 708 C CA . SER A 1 86 ? -11.919 -1.026 4.631 1.00 89.94 86 SER A CA 1
ATOM 709 C C . SER A 1 86 ? -11.264 -1.904 3.568 1.00 89.94 86 SER A C 1
ATOM 711 O O . SER A 1 86 ? -11.879 -2.838 3.054 1.00 89.94 86 SER A O 1
ATOM 713 N N . VAL A 1 87 ? -9.974 -1.694 3.289 1.00 94.38 87 VAL A N 1
ATOM 714 C CA . VAL A 1 87 ? -9.214 -2.584 2.388 1.00 94.38 87 VAL A CA 1
ATOM 715 C C . VAL A 1 87 ? -9.259 -4.048 2.853 1.00 94.38 87 VAL A C 1
ATOM 717 O O . VAL A 1 87 ? -9.279 -4.962 2.030 1.00 94.38 87 VAL A O 1
ATOM 720 N N . TYR A 1 88 ? -9.340 -4.280 4.169 1.00 92.12 88 TYR A N 1
ATOM 721 C CA . TYR A 1 88 ? -9.367 -5.614 4.777 1.00 92.12 88 TYR A CA 1
ATOM 722 C C . TYR A 1 88 ? -10.641 -6.416 4.450 1.00 92.12 88 TYR A C 1
ATOM 724 O O . TYR A 1 88 ? -10.630 -7.651 4.545 1.00 92.12 88 TYR A O 1
ATOM 732 N N . ASP A 1 89 ? -11.708 -5.734 4.021 1.00 93.25 89 ASP A N 1
ATOM 733 C CA . ASP A 1 89 ? -12.960 -6.359 3.582 1.00 93.25 89 ASP A CA 1
ATOM 734 C C . ASP A 1 89 ? -12.806 -7.028 2.206 1.00 93.25 89 ASP A C 1
ATOM 736 O O . ASP A 1 89 ? -13.501 -7.997 1.901 1.00 93.25 89 ASP A O 1
ATOM 740 N N . TYR A 1 90 ? -11.850 -6.559 1.396 1.00 95.75 90 TYR A N 1
ATOM 741 C CA . TYR A 1 90 ? -11.637 -7.002 0.014 1.00 95.75 90 TYR A CA 1
ATOM 742 C C . TYR A 1 90 ? -10.331 -7.776 -0.173 1.00 95.75 90 TYR A C 1
ATOM 744 O O . TYR A 1 90 ? -10.266 -8.667 -1.021 1.00 95.75 90 TYR A O 1
ATOM 752 N N . TYR A 1 91 ? -9.310 -7.473 0.630 1.00 96.50 91 TYR A N 1
ATOM 753 C CA . TYR A 1 91 ? -7.973 -8.040 0.494 1.00 96.50 91 TYR A CA 1
ATOM 754 C C . TYR A 1 91 ? -7.463 -8.615 1.813 1.00 96.50 91 TYR A C 1
ATOM 756 O O . TYR A 1 91 ? -7.602 -8.024 2.886 1.00 96.50 91 TYR A O 1
ATOM 764 N N . ASP A 1 92 ? -6.800 -9.762 1.717 1.00 94.38 92 ASP A N 1
ATOM 765 C CA . ASP A 1 92 ? -5.963 -10.287 2.785 1.00 94.38 92 ASP A CA 1
ATOM 766 C C . ASP A 1 92 ? -4.566 -9.665 2.669 1.00 94.38 92 ASP A C 1
ATOM 768 O O . ASP A 1 92 ? -3.834 -9.931 1.717 1.00 94.38 92 ASP A O 1
ATOM 772 N N . ILE A 1 93 ? -4.205 -8.807 3.629 1.00 94.31 93 ILE A N 1
ATOM 773 C CA . ILE A 1 93 ? -2.892 -8.146 3.682 1.00 94.31 93 ILE A CA 1
ATOM 774 C C . ILE A 1 93 ? -1.866 -9.093 4.312 1.00 94.31 93 ILE A C 1
ATOM 776 O O . ILE A 1 93 ? -2.055 -9.571 5.436 1.00 94.31 93 ILE A O 1
ATOM 780 N N . LEU A 1 94 ? -0.775 -9.348 3.592 1.00 92.19 94 LEU A N 1
ATOM 781 C CA . LEU A 1 94 ? 0.258 -10.323 3.937 1.00 92.19 94 LEU A CA 1
ATOM 782 C C . LEU A 1 94 ? 1.564 -9.619 4.328 1.00 92.19 94 LEU A C 1
ATOM 784 O O . LEU A 1 94 ? 1.525 -8.507 4.848 1.00 92.19 94 LEU A O 1
ATOM 788 N N . GLU A 1 95 ? 2.716 -10.263 4.174 1.00 85.81 95 GLU A N 1
ATOM 789 C CA . GLU A 1 95 ? 4.006 -9.715 4.585 1.00 85.81 95 GLU A CA 1
ATOM 790 C C . GLU A 1 95 ? 4.345 -8.375 3.914 1.00 85.81 95 GLU A C 1
ATOM 792 O O . GLU A 1 95 ? 3.899 -8.059 2.808 1.00 85.81 95 GLU A O 1
ATOM 797 N N . GLU A 1 96 ? 5.153 -7.584 4.616 1.00 86.88 96 GLU A N 1
ATOM 798 C CA . GLU A 1 96 ? 5.768 -6.381 4.063 1.00 86.88 96 GLU A CA 1
ATOM 799 C C . GLU A 1 96 ? 6.827 -6.797 3.035 1.00 86.88 96 GLU A C 1
ATOM 801 O O . GLU A 1 96 ? 7.723 -7.586 3.339 1.00 86.88 96 GLU A O 1
ATOM 806 N N . ILE A 1 97 ? 6.705 -6.271 1.819 1.00 84.69 97 ILE A N 1
ATOM 807 C CA . ILE A 1 97 ? 7.613 -6.541 0.695 1.00 84.69 97 ILE A CA 1
ATOM 808 C C . ILE A 1 97 ? 8.480 -5.326 0.353 1.00 84.69 97 ILE A C 1
ATOM 810 O O . ILE A 1 97 ? 9.487 -5.462 -0.333 1.00 84.69 97 ILE A O 1
ATOM 814 N N . GLY A 1 98 ? 8.137 -4.139 0.857 1.00 77.81 98 GLY A N 1
ATOM 815 C CA . GLY A 1 98 ? 8.955 -2.948 0.673 1.00 77.81 98 GLY A CA 1
ATOM 816 C C . GLY A 1 98 ? 8.572 -1.813 1.613 1.00 77.81 98 GLY A C 1
ATOM 817 O O . GLY A 1 98 ? 7.404 -1.609 1.922 1.00 77.81 98 GLY A O 1
ATOM 818 N N . GLN A 1 99 ? 9.562 -1.025 2.027 1.00 74.31 99 GLN A N 1
ATOM 819 C CA . GLN A 1 99 ? 9.362 0.211 2.784 1.00 74.31 99 GLN A CA 1
ATOM 820 C C . GLN A 1 99 ? 10.102 1.360 2.099 1.00 74.31 99 GLN A C 1
ATOM 822 O O . GLN A 1 99 ? 11.305 1.262 1.838 1.00 74.31 99 GLN A O 1
ATOM 827 N N . GLY A 1 100 ? 9.379 2.443 1.813 1.00 65.44 100 GLY A N 1
ATOM 828 C CA . GLY A 1 100 ? 9.894 3.643 1.157 1.00 65.44 100 GLY A CA 1
ATOM 829 C C . GLY A 1 100 ? 9.496 4.927 1.886 1.00 65.44 100 GLY A C 1
ATOM 830 O O . GLY A 1 100 ? 8.834 4.904 2.921 1.00 65.44 100 GLY A O 1
ATOM 831 N N . ALA A 1 101 ? 9.886 6.074 1.325 1.00 60.59 101 ALA A N 1
ATOM 832 C CA . ALA A 1 101 ? 9.659 7.386 1.941 1.00 60.59 101 ALA A CA 1
ATOM 833 C C . ALA A 1 101 ? 8.171 7.750 2.130 1.00 60.59 101 ALA A C 1
ATOM 835 O O . ALA A 1 101 ? 7.853 8.545 3.008 1.00 60.59 101 ALA A O 1
ATOM 836 N N . PHE A 1 102 ? 7.266 7.166 1.336 1.00 69.94 102 PHE A N 1
ATOM 837 C CA . PHE A 1 102 ? 5.822 7.454 1.389 1.00 69.94 102 PHE A CA 1
ATOM 838 C C . PHE A 1 102 ? 5.005 6.378 2.087 1.00 69.94 102 PHE A C 1
ATOM 840 O O . PHE A 1 102 ? 3.783 6.475 2.104 1.00 69.94 102 PHE A O 1
ATOM 847 N N . GLY A 1 103 ? 5.654 5.360 2.651 1.00 78.38 103 GLY A N 1
ATOM 848 C CA . GLY A 1 103 ? 4.979 4.331 3.427 1.00 78.38 103 GLY A CA 1
ATOM 849 C C . GLY A 1 103 ? 5.464 2.923 3.122 1.00 78.38 103 GLY A C 1
ATOM 850 O O . GLY A 1 103 ? 6.619 2.707 2.747 1.00 78.38 103 GLY A O 1
ATOM 851 N N . VAL A 1 104 ? 4.574 1.962 3.341 1.00 84.31 104 VAL A N 1
ATOM 852 C CA . VAL A 1 104 ? 4.886 0.530 3.321 1.00 84.31 104 VAL A CA 1
ATOM 853 C C . VAL A 1 104 ? 4.089 -0.176 2.238 1.00 84.31 104 VAL A C 1
ATOM 855 O O . VAL A 1 104 ? 2.932 0.151 1.980 1.00 84.31 104 VAL A O 1
ATOM 858 N N . VAL A 1 105 ? 4.718 -1.149 1.599 1.00 89.06 105 VAL A N 1
ATOM 859 C CA . VAL A 1 105 ? 4.126 -1.990 0.569 1.00 89.06 105 VAL A CA 1
ATOM 860 C C . VAL A 1 105 ? 4.041 -3.405 1.114 1.00 89.06 105 VAL A C 1
ATOM 862 O O . VAL A 1 105 ? 5.036 -3.974 1.562 1.00 89.06 105 VAL A O 1
ATOM 865 N N . HIS A 1 106 ? 2.843 -3.971 1.067 1.00 90.06 106 HIS A N 1
ATOM 866 C CA . HIS A 1 106 ? 2.575 -5.349 1.444 1.00 90.06 106 HIS A CA 1
ATOM 867 C C . HIS A 1 106 ? 2.161 -6.155 0.226 1.00 90.06 106 HIS A C 1
ATOM 869 O O . HIS A 1 106 ? 1.461 -5.651 -0.655 1.00 90.06 106 HIS A O 1
ATOM 875 N N . ARG A 1 107 ? 2.514 -7.439 0.211 1.00 91.94 107 ARG A N 1
ATOM 876 C CA . ARG A 1 107 ? 1.814 -8.375 -0.664 1.00 91.94 107 ARG A CA 1
ATOM 877 C C . ARG A 1 107 ? 0.389 -8.534 -0.141 1.00 91.94 107 ARG A C 1
ATOM 879 O O . ARG A 1 107 ? 0.159 -8.544 1.068 1.00 91.94 107 ARG A O 1
ATOM 886 N N . CYS A 1 108 ? -0.582 -8.645 -1.032 1.00 94.81 108 CYS A N 1
ATOM 887 C CA . CYS A 1 108 ? -1.967 -8.882 -0.655 1.00 94.81 108 CYS A CA 1
ATOM 888 C C . CYS A 1 108 ? -2.650 -9.831 -1.635 1.00 94.81 108 CYS A C 1
ATOM 890 O O . CYS A 1 108 ? -2.200 -9.996 -2.768 1.00 94.81 108 CYS A O 1
ATOM 892 N N . VAL A 1 109 ? -3.722 -10.471 -1.179 1.00 95.12 109 VAL A N 1
ATOM 893 C CA . VAL A 1 109 ? -4.532 -11.380 -1.992 1.00 95.12 109 VAL A CA 1
ATOM 894 C C . VAL A 1 109 ? -5.958 -10.854 -2.050 1.00 95.12 109 VAL A C 1
ATOM 896 O O . VAL A 1 109 ? -6.572 -10.607 -1.014 1.00 95.12 109 VAL A O 1
ATOM 899 N N . GLU A 1 110 ? -6.486 -10.678 -3.258 1.00 96.25 110 GLU A N 1
ATOM 900 C CA . GLU A 1 110 ? -7.880 -10.298 -3.485 1.00 96.25 110 GLU A CA 1
ATOM 901 C C . GLU A 1 110 ? -8.791 -11.466 -3.091 1.00 96.25 110 GLU A C 1
ATOM 903 O O . GLU A 1 110 ? -8.722 -12.548 -3.675 1.00 96.25 110 GLU A O 1
ATOM 908 N N . ARG A 1 111 ? -9.678 -11.260 -2.113 1.00 95.44 111 ARG A N 1
ATOM 909 C CA . ARG A 1 111 ? -10.528 -12.329 -1.559 1.00 95.44 111 ARG A CA 1
ATOM 910 C C . ARG A 1 111 ? -11.458 -12.954 -2.598 1.00 95.44 111 ARG A C 1
ATOM 912 O O . ARG A 1 111 ? -11.777 -14.135 -2.502 1.00 95.44 111 ARG A O 1
ATOM 919 N N . ALA A 1 112 ? -11.920 -12.161 -3.564 1.00 94.81 112 ALA A N 1
ATOM 920 C CA . ALA A 1 112 ? -12.895 -12.598 -4.560 1.00 94.81 112 ALA A CA 1
ATOM 921 C C . ALA A 1 112 ? -12.305 -13.571 -5.594 1.00 94.81 112 ALA A C 1
ATOM 923 O O . ALA A 1 112 ? -13.012 -14.454 -6.075 1.00 94.81 112 ALA A O 1
ATOM 924 N N . THR A 1 113 ? -11.029 -13.404 -5.941 1.00 93.94 113 THR A N 1
ATOM 925 C CA . THR A 1 113 ? -10.378 -14.127 -7.047 1.00 93.94 113 THR A CA 1
ATOM 926 C C . THR A 1 113 ? -9.230 -15.019 -6.587 1.00 93.94 113 THR A C 1
ATOM 928 O O . THR A 1 113 ? -8.882 -15.968 -7.284 1.00 93.94 113 THR A O 1
ATOM 931 N N . GLY A 1 114 ? -8.642 -14.739 -5.421 1.00 93.44 114 GLY A N 1
ATOM 932 C CA . GLY A 1 114 ? -7.405 -15.362 -4.958 1.00 93.44 114 GLY A CA 1
ATOM 933 C C . GLY A 1 114 ? -6.144 -14.806 -5.630 1.00 93.44 114 GLY A C 1
ATOM 934 O O . GLY A 1 114 ? -5.057 -15.332 -5.397 1.00 93.44 114 GLY A O 1
ATOM 935 N N . ASN A 1 115 ? -6.265 -13.756 -6.447 1.00 94.12 115 ASN A N 1
ATOM 936 C CA . ASN A 1 115 ? -5.141 -13.170 -7.167 1.00 94.12 115 ASN A CA 1
ATOM 937 C C . ASN A 1 115 ? -4.268 -12.290 -6.271 1.00 94.12 115 ASN A C 1
ATOM 939 O O . ASN A 1 115 ? -4.751 -11.649 -5.336 1.00 94.12 115 ASN A O 1
ATOM 943 N N . THR A 1 116 ? -2.968 -12.266 -6.571 1.00 93.06 116 THR A N 1
ATOM 944 C CA . THR A 1 116 ? -1.973 -11.531 -5.783 1.00 93.06 116 THR A CA 1
ATOM 945 C C . THR A 1 116 ? -1.728 -10.137 -6.353 1.00 93.06 116 THR A C 1
ATOM 947 O O . THR A 1 116 ? -1.578 -9.965 -7.560 1.00 93.06 116 THR A O 1
ATOM 950 N N . PHE A 1 117 ? -1.641 -9.157 -5.455 1.00 94.38 117 PHE A N 1
ATOM 951 C CA . PHE A 1 117 ? -1.404 -7.744 -5.743 1.00 94.38 117 PHE A CA 1
ATOM 952 C C . PHE A 1 117 ? -0.418 -7.135 -4.733 1.00 94.38 117 PHE A C 1
ATOM 954 O O . PHE A 1 117 ? -0.119 -7.730 -3.691 1.00 94.38 117 PHE A O 1
ATOM 961 N N . ALA A 1 118 ? 0.064 -5.924 -5.012 1.00 92.75 118 ALA A N 1
ATOM 962 C CA . ALA A 1 118 ? 0.857 -5.124 -4.081 1.00 92.75 118 ALA A CA 1
ATOM 963 C C . ALA A 1 118 ? 0.010 -3.983 -3.490 1.00 92.75 118 ALA A C 1
ATOM 965 O O . ALA A 1 118 ? -0.488 -3.129 -4.218 1.00 92.75 118 ALA A O 1
ATOM 966 N N . ALA A 1 119 ? -0.140 -3.943 -2.168 1.00 93.94 119 ALA A N 1
ATOM 967 C CA . ALA A 1 119 ? -0.861 -2.896 -1.450 1.00 93.94 119 ALA A CA 1
ATOM 968 C C . ALA A 1 119 ? 0.122 -1.870 -0.874 1.00 93.94 119 ALA A C 1
ATOM 970 O O . ALA A 1 119 ? 0.841 -2.163 0.083 1.00 93.94 119 ALA A O 1
ATOM 971 N N . LYS A 1 120 ? 0.143 -0.659 -1.439 1.00 91.19 120 LYS A N 1
ATOM 972 C CA . LYS A 1 120 ? 0.945 0.472 -0.953 1.00 91.19 120 LYS A CA 1
ATOM 973 C C . LYS A 1 120 ? 0.112 1.324 0.000 1.00 91.19 120 LYS A C 1
ATOM 975 O O . LYS A 1 120 ? -0.822 1.994 -0.433 1.00 91.19 120 LYS A O 1
ATOM 980 N N . PHE A 1 121 ? 0.480 1.312 1.274 1.00 91.00 121 PHE A N 1
ATOM 981 C CA . PHE A 1 121 ? -0.119 2.110 2.338 1.00 91.00 121 PHE A CA 1
ATOM 982 C C . PHE A 1 121 ? 0.626 3.436 2.464 1.00 91.00 121 PHE A C 1
ATOM 984 O O . PHE A 1 121 ? 1.828 3.448 2.732 1.00 91.00 121 PHE A O 1
ATOM 991 N N . VAL A 1 122 ? -0.088 4.545 2.280 1.00 89.31 122 VAL A N 1
ATOM 992 C CA . VAL A 1 122 ? 0.445 5.908 2.354 1.00 89.31 122 VAL A CA 1
ATOM 993 C C . VAL A 1 122 ? -0.225 6.643 3.502 1.00 89.31 122 VAL A C 1
ATOM 995 O O . VAL A 1 122 ? -1.436 6.854 3.486 1.00 89.31 122 VAL A O 1
ATOM 998 N N . ASN A 1 123 ? 0.564 7.055 4.494 1.00 85.94 123 ASN A N 1
ATOM 999 C CA . ASN A 1 123 ? 0.060 7.838 5.618 1.00 85.94 123 ASN A CA 1
ATOM 1000 C C . ASN A 1 123 ? -0.288 9.258 5.145 1.00 85.94 123 ASN A C 1
ATOM 1002 O O . ASN A 1 123 ? 0.570 9.976 4.633 1.00 85.94 123 ASN A O 1
ATOM 1006 N N . THR A 1 124 ? -1.540 9.663 5.327 1.00 87.56 124 THR A N 1
ATOM 1007 C CA . THR A 1 124 ? -2.080 10.951 4.874 1.00 87.56 124 THR A CA 1
ATOM 1008 C C . THR A 1 124 ? -2.943 11.569 5.977 1.00 87.56 124 THR A C 1
ATOM 1010 O O . THR A 1 124 ? -4.176 11.545 5.882 1.00 87.56 124 THR A O 1
ATOM 1013 N N . PRO A 1 125 ? -2.326 12.096 7.050 1.00 83.56 125 PRO A N 1
ATOM 1014 C CA . PRO A 1 125 ? -3.060 12.657 8.182 1.00 83.56 125 PRO A CA 1
ATOM 1015 C C . PRO A 1 125 ? -3.768 13.977 7.845 1.00 83.56 125 PRO A C 1
ATOM 1017 O O . PRO A 1 125 ? -4.715 14.344 8.537 1.00 83.56 125 PRO A O 1
ATOM 1020 N N . HIS A 1 126 ? -3.344 14.688 6.793 1.00 87.62 126 HIS A N 1
ATOM 1021 C CA . HIS A 1 126 ? -3.967 15.937 6.353 1.00 87.62 126 HIS A CA 1
ATOM 1022 C C . HIS A 1 126 ? -4.593 15.801 4.961 1.00 87.62 126 HIS A C 1
ATOM 1024 O O . HIS A 1 126 ? -4.071 15.114 4.082 1.00 87.62 126 HIS A O 1
ATOM 1030 N N . ASP A 1 127 ? -5.668 16.551 4.705 1.00 86.44 127 ASP A N 1
ATOM 1031 C CA . ASP A 1 127 ? -6.335 16.565 3.395 1.00 86.44 127 ASP A CA 1
ATOM 1032 C C . ASP A 1 127 ? -5.425 17.029 2.246 1.00 86.44 127 ASP A C 1
ATOM 1034 O O . ASP A 1 127 ? -5.609 16.615 1.100 1.00 86.44 127 ASP A O 1
ATOM 1038 N N . ALA A 1 128 ? -4.424 17.867 2.531 1.00 84.69 128 ALA A N 1
ATOM 1039 C CA . ALA A 1 128 ? -3.426 18.274 1.542 1.00 84.69 128 ALA A CA 1
ATOM 1040 C C . ALA A 1 128 ? -2.592 17.079 1.038 1.00 84.69 128 ALA A C 1
ATOM 1042 O O . ALA A 1 128 ? -2.338 16.969 -0.166 1.00 84.69 128 ALA A O 1
ATOM 1043 N N . ASP A 1 129 ? -2.242 16.155 1.937 1.00 84.88 129 ASP A N 1
ATOM 1044 C CA . ASP A 1 129 ? -1.511 14.929 1.610 1.00 84.88 129 ASP A CA 1
ATOM 1045 C C . ASP A 1 129 ? -2.401 14.019 0.756 1.00 84.88 129 ASP A C 1
ATOM 1047 O O . ASP A 1 129 ? -2.003 13.584 -0.328 1.00 84.88 129 ASP A O 1
ATOM 1051 N N . LYS A 1 130 ? -3.669 13.850 1.164 1.00 87.69 130 LYS A N 1
ATOM 1052 C CA . LYS A 1 130 ? -4.667 13.090 0.396 1.00 87.69 130 LYS A CA 1
ATOM 1053 C C . LYS A 1 130 ? -4.850 13.638 -1.011 1.00 87.69 130 LYS A C 1
ATOM 1055 O O . LYS A 1 130 ? -4.888 12.873 -1.964 1.00 87.69 130 LYS A O 1
ATOM 1060 N N . ASN A 1 131 ? -4.922 14.958 -1.176 1.00 87.62 131 ASN A N 1
ATOM 1061 C CA . ASN A 1 131 ? -5.063 15.579 -2.494 1.00 87.62 131 ASN A CA 1
ATOM 1062 C C . ASN A 1 131 ? -3.883 15.274 -3.421 1.00 87.62 131 ASN A C 1
ATOM 1064 O O . ASN A 1 131 ? -4.073 15.154 -4.631 1.00 87.62 131 ASN A O 1
ATOM 1068 N N . THR A 1 132 ? -2.679 15.140 -2.870 1.00 84.44 132 THR A N 1
ATOM 1069 C CA . THR A 1 132 ? -1.492 14.761 -3.642 1.00 84.44 132 THR A CA 1
ATOM 1070 C C . THR A 1 132 ? -1.596 13.310 -4.109 1.00 84.44 132 THR A C 1
ATOM 1072 O O . THR A 1 132 ? -1.437 13.042 -5.298 1.00 84.44 132 THR A O 1
ATOM 1075 N N . VAL A 1 133 ? -1.981 12.393 -3.217 1.00 86.44 133 VAL A N 1
ATOM 1076 C CA . VAL A 1 133 ? -2.153 10.969 -3.555 1.00 86.44 133 VAL A CA 1
ATOM 1077 C C . VAL A 1 133 ? -3.345 10.743 -4.495 1.00 86.44 133 VAL A C 1
ATOM 1079 O O . VAL A 1 133 ? -3.255 9.963 -5.437 1.00 86.44 133 VAL A O 1
ATOM 1082 N N . ARG A 1 134 ? -4.453 11.478 -4.339 1.00 88.06 134 ARG A N 1
ATOM 1083 C CA . ARG A 1 134 ? -5.599 11.422 -5.267 1.00 88.06 134 ARG A CA 1
ATOM 1084 C C . ARG A 1 134 ? -5.210 11.828 -6.690 1.00 88.06 134 ARG A C 1
ATOM 1086 O O . ARG A 1 134 ? -5.685 11.219 -7.645 1.00 88.06 134 ARG A O 1
ATOM 1093 N N . LYS A 1 135 ? -4.329 12.824 -6.846 1.00 84.94 135 LYS A N 1
ATOM 1094 C CA . LYS A 1 135 ? -3.779 13.198 -8.161 1.00 84.94 135 LYS A CA 1
ATOM 1095 C C . LYS A 1 135 ? -2.920 12.081 -8.753 1.00 84.94 135 LYS A C 1
ATOM 1097 O O . LYS A 1 135 ? -2.997 11.844 -9.959 1.00 84.94 135 LYS A O 1
ATOM 1102 N N . GLU A 1 136 ? -2.133 11.391 -7.930 1.00 83.00 136 GLU A N 1
ATOM 1103 C CA . GLU A 1 136 ? -1.362 10.212 -8.348 1.00 83.00 136 GLU A CA 1
ATOM 1104 C C . GLU A 1 136 ? -2.300 9.096 -8.835 1.00 83.00 136 GLU A C 1
ATOM 1106 O O . GLU A 1 136 ? -2.161 8.638 -9.968 1.00 83.00 136 GLU A O 1
ATOM 1111 N N . ILE A 1 137 ? -3.334 8.759 -8.056 1.00 87.25 137 ILE A N 1
ATOM 1112 C CA . ILE A 1 137 ? -4.363 7.768 -8.419 1.00 87.25 137 ILE A CA 1
ATOM 1113 C C . ILE A 1 137 ? -5.039 8.131 -9.743 1.00 87.25 137 ILE A C 1
ATOM 1115 O O . ILE A 1 137 ? -5.150 7.290 -10.633 1.00 87.25 137 ILE A O 1
ATOM 1119 N N . GLN A 1 138 ? -5.450 9.389 -9.914 1.00 86.44 138 GLN A N 1
ATOM 1120 C CA . GLN A 1 138 ? -6.091 9.844 -11.148 1.00 86.44 138 GLN A CA 1
ATOM 1121 C C . GLN A 1 138 ? -5.147 9.743 -12.353 1.00 86.44 138 GLN A C 1
ATOM 1123 O O . GLN A 1 138 ? -5.563 9.344 -13.440 1.00 86.44 138 GLN A O 1
ATOM 1128 N N . THR A 1 139 ? -3.871 10.079 -12.164 1.00 82.75 139 THR A N 1
ATOM 1129 C CA . THR A 1 139 ? -2.852 9.974 -13.214 1.00 82.75 139 THR A CA 1
ATOM 1130 C C . THR A 1 139 ? -2.658 8.518 -13.629 1.00 82.75 139 THR A C 1
ATOM 1132 O O . THR A 1 139 ? -2.744 8.209 -14.816 1.00 82.75 139 THR A O 1
ATOM 1135 N N . MET A 1 140 ? -2.494 7.610 -12.665 1.00 83.19 140 MET A N 1
ATOM 1136 C CA . MET A 1 140 ? -2.338 6.174 -12.920 1.00 83.19 140 MET A CA 1
ATOM 1137 C C . MET A 1 140 ? -3.591 5.552 -13.546 1.00 83.19 140 MET A C 1
ATOM 1139 O O . MET A 1 140 ? -3.489 4.769 -14.486 1.00 83.19 140 MET A O 1
ATOM 1143 N N . SER A 1 141 ? -4.779 5.963 -13.098 1.00 84.75 141 SER A N 1
ATOM 1144 C CA . SER A 1 141 ? -6.057 5.547 -13.681 1.00 84.75 141 SER A CA 1
ATOM 1145 C C . SER A 1 141 ? -6.189 5.990 -15.144 1.00 84.75 141 SER A C 1
ATOM 1147 O O . SER A 1 141 ? -6.743 5.264 -15.962 1.00 84.75 141 SER A O 1
ATOM 1149 N N . ASN A 1 142 ? -5.653 7.148 -15.530 1.00 80.88 142 ASN A N 1
ATOM 1150 C CA . ASN A 1 142 ? -5.691 7.593 -16.926 1.00 80.88 142 ASN A CA 1
ATOM 1151 C C . ASN A 1 142 ? -4.615 6.929 -17.805 1.00 80.88 142 ASN A C 1
ATOM 1153 O O . ASN A 1 142 ? -4.809 6.804 -19.013 1.00 80.88 142 ASN A O 1
ATOM 1157 N N . LEU A 1 143 ? -3.498 6.485 -17.221 1.00 78.69 143 LEU A N 1
ATOM 1158 C CA . LEU A 1 143 ? -2.347 5.901 -17.922 1.00 78.69 143 LEU A CA 1
ATOM 1159 C C . LEU A 1 143 ? -2.396 4.364 -18.010 1.00 78.69 143 LEU A C 1
ATOM 1161 O O . LEU A 1 143 ? -1.377 3.685 -17.900 1.00 78.69 143 LEU A O 1
ATOM 1165 N N . ARG A 1 144 ? -3.579 3.795 -18.248 1.00 77.44 144 ARG A N 1
ATOM 1166 C CA . ARG A 1 144 ? -3.760 2.344 -18.400 1.00 77.44 144 ARG A CA 1
ATOM 1167 C C . ARG A 1 144 ? -3.161 1.833 -19.709 1.00 77.44 144 ARG A C 1
ATOM 1169 O O . ARG A 1 144 ? -3.727 2.046 -20.781 1.00 77.44 144 ARG A O 1
ATOM 1176 N N . HIS A 1 145 ? -2.049 1.109 -19.625 1.00 77.56 145 HIS A N 1
ATOM 1177 C CA . HIS A 1 145 ? -1.417 0.484 -20.785 1.00 77.56 145 HIS A CA 1
ATOM 1178 C C . HIS A 1 145 ? -0.635 -0.779 -20.383 1.00 77.56 145 HIS A C 1
ATOM 1180 O O . HIS A 1 145 ? 0.046 -0.726 -19.368 1.00 77.56 145 HIS A O 1
ATOM 1186 N N . PRO A 1 146 ? -0.586 -1.858 -21.194 1.00 77.25 146 PRO A N 1
ATOM 1187 C CA . PRO A 1 146 ? 0.147 -3.099 -20.875 1.00 77.25 146 PRO A CA 1
ATOM 1188 C C . PRO A 1 146 ? 1.665 -2.982 -20.656 1.00 77.25 146 PRO A C 1
ATOM 1190 O O . PRO A 1 146 ? 2.340 -3.977 -20.417 1.00 77.25 146 PRO A O 1
ATOM 1193 N N . LYS A 1 147 ? 2.232 -1.787 -20.835 1.00 73.56 147 LYS A N 1
ATOM 1194 C CA . LYS A 1 147 ? 3.657 -1.478 -20.609 1.00 73.56 147 LYS A CA 1
ATOM 1195 C C . LYS A 1 147 ? 3.875 -0.510 -19.446 1.00 73.56 147 LYS A C 1
ATOM 1197 O O . LYS A 1 147 ? 4.999 -0.081 -19.221 1.00 73.56 147 LYS A O 1
ATOM 1202 N N . LEU A 1 148 ? 2.801 -0.136 -18.761 1.00 75.44 148 LEU A N 1
ATOM 1203 C CA . LEU A 1 148 ? 2.809 0.654 -17.543 1.00 75.44 148 LEU A CA 1
ATOM 1204 C C . LEU A 1 148 ? 2.166 -0.192 -16.454 1.00 75.44 148 LEU A C 1
ATOM 1206 O O . LEU A 1 148 ? 1.236 -0.948 -16.729 1.00 75.44 148 LEU A O 1
ATOM 1210 N N . ILE A 1 149 ? 2.659 -0.055 -15.229 1.00 82.50 149 ILE A N 1
ATOM 1211 C CA . ILE A 1 149 ? 2.054 -0.757 -14.110 1.00 82.50 149 ILE A CA 1
ATOM 1212 C C . ILE A 1 149 ? 0.588 -0.359 -13.954 1.00 82.50 149 ILE A C 1
ATOM 1214 O O . ILE A 1 149 ? 0.244 0.827 -13.936 1.00 82.50 149 ILE A O 1
ATOM 1218 N N . ASN A 1 150 ? -0.274 -1.362 -13.820 1.00 84.25 150 ASN A N 1
ATOM 1219 C CA . ASN A 1 150 ? -1.684 -1.130 -13.597 1.00 84.25 150 ASN A CA 1
ATOM 1220 C C . ASN A 1 150 ? -1.973 -0.815 -12.120 1.00 84.25 150 ASN A C 1
ATOM 1222 O O . ASN A 1 150 ? -1.591 -1.566 -11.219 1.00 84.25 150 ASN A O 1
ATOM 1226 N N . LEU A 1 151 ? -2.708 0.274 -11.881 1.00 90.19 151 LEU A N 1
ATOM 1227 C CA . LEU A 1 151 ? -3.408 0.493 -10.618 1.00 90.19 151 LEU A CA 1
ATOM 1228 C C . LEU A 1 151 ? -4.743 -0.256 -10.702 1.00 90.19 151 LEU A C 1
ATOM 1230 O O . LEU A 1 151 ? -5.594 0.088 -11.520 1.00 90.19 151 LEU A O 1
ATOM 1234 N N . HIS A 1 152 ? -4.891 -1.305 -9.896 1.00 93.31 152 HIS A N 1
ATOM 1235 C CA . HIS A 1 152 ? -6.065 -2.181 -9.883 1.00 93.31 152 HIS A CA 1
ATOM 1236 C C . HIS A 1 152 ? -7.206 -1.596 -9.050 1.00 93.31 152 HIS A C 1
ATOM 1238 O O . HIS A 1 152 ? -8.357 -1.627 -9.475 1.00 93.31 152 HIS A O 1
ATOM 1244 N N . ASP A 1 153 ? -6.888 -1.036 -7.881 1.00 95.44 153 ASP A N 1
ATOM 1245 C CA . ASP A 1 153 ? -7.885 -0.546 -6.925 1.00 95.44 153 ASP A CA 1
ATOM 1246 C C . ASP A 1 153 ? -7.288 0.518 -5.990 1.00 95.44 153 ASP A C 1
ATOM 1248 O O . ASP A 1 153 ? -6.064 0.667 -5.896 1.00 95.44 153 ASP A O 1
ATOM 1252 N N . ALA A 1 154 ? -8.138 1.256 -5.276 1.00 96.12 154 ALA A N 1
ATOM 1253 C CA . ALA A 1 154 ? -7.699 2.205 -4.258 1.00 96.12 154 ALA A CA 1
ATOM 1254 C C . ALA A 1 154 ? -8.715 2.334 -3.117 1.00 96.12 154 ALA A C 1
ATOM 1256 O O . ALA A 1 154 ? -9.924 2.265 -3.326 1.00 96.12 154 ALA A O 1
ATOM 1257 N N . PHE A 1 155 ? -8.209 2.588 -1.914 1.00 96.00 155 PHE A N 1
ATOM 1258 C CA . PHE A 1 155 ? -8.988 2.783 -0.696 1.00 96.00 155 PHE A CA 1
ATOM 1259 C C . PHE A 1 155 ? -8.520 4.043 0.013 1.00 96.00 155 PHE A C 1
ATOM 1261 O O . PHE A 1 155 ? -7.326 4.336 0.059 1.00 96.00 155 PHE A O 1
ATOM 1268 N N . GLU A 1 156 ? -9.457 4.781 0.579 1.00 93.75 156 GLU A N 1
ATOM 1269 C CA . GLU A 1 156 ? -9.192 5.994 1.329 1.00 93.75 156 GLU A CA 1
ATOM 1270 C C . GLU A 1 156 ? -9.843 5.908 2.706 1.00 93.75 156 GLU A C 1
ATOM 1272 O O . GLU A 1 156 ? -11.050 5.710 2.833 1.00 93.75 156 GLU A O 1
ATOM 1277 N N . ASP A 1 157 ? -9.019 6.123 3.724 1.00 89.56 157 ASP A N 1
ATOM 1278 C CA . ASP A 1 157 ? -9.400 6.235 5.123 1.00 89.56 157 ASP A CA 1
ATOM 1279 C C . ASP A 1 157 ? -9.078 7.653 5.649 1.00 89.56 157 ASP A C 1
ATOM 1281 O O . ASP A 1 157 ? -8.492 8.506 4.970 1.00 89.56 157 ASP A O 1
ATOM 1285 N N . ASP A 1 158 ? -9.465 7.937 6.889 1.00 85.25 158 ASP A N 1
ATOM 1286 C CA . ASP A 1 158 ? -9.291 9.223 7.559 1.00 85.25 158 ASP A CA 1
ATOM 1287 C C . ASP A 1 158 ? -7.824 9.661 7.640 1.00 85.25 158 ASP A C 1
ATOM 1289 O O . ASP A 1 158 ? -7.547 10.851 7.495 1.00 85.25 158 ASP A O 1
ATOM 1293 N N . SER A 1 159 ? -6.886 8.728 7.808 1.00 84.38 159 SER A N 1
ATOM 1294 C CA . SER A 1 159 ? -5.457 9.032 7.964 1.00 84.38 159 SER A CA 1
ATOM 1295 C C . SER A 1 159 ? -4.546 8.295 6.986 1.00 84.38 159 SER A C 1
ATOM 1297 O O . SER A 1 159 ? -3.332 8.383 7.114 1.00 84.38 159 SER A O 1
ATOM 1299 N N . GLU A 1 160 ? -5.086 7.530 6.042 1.00 89.56 160 GLU A N 1
ATOM 1300 C CA . GLU A 1 160 ? -4.284 6.670 5.169 1.00 89.56 160 GLU A CA 1
ATOM 1301 C C . GLU A 1 160 ? -4.978 6.466 3.821 1.00 89.56 160 GLU A C 1
ATOM 1303 O O . GLU A 1 160 ? -6.204 6.417 3.745 1.00 89.56 160 GLU A O 1
ATOM 1308 N N . ILE A 1 161 ? -4.193 6.323 2.758 1.00 92.62 161 ILE A N 1
ATOM 1309 C CA . ILE A 1 161 ? -4.663 5.871 1.448 1.00 92.62 161 ILE A CA 1
ATOM 1310 C C . ILE A 1 161 ? -3.926 4.584 1.092 1.00 92.62 161 ILE A C 1
ATOM 1312 O O . ILE A 1 161 ? -2.709 4.491 1.251 1.00 92.62 161 ILE A O 1
ATOM 1316 N N . VAL A 1 162 ? -4.661 3.600 0.581 1.00 94.25 162 VAL A N 1
ATOM 1317 C CA . VAL A 1 162 ? -4.116 2.327 0.112 1.00 94.25 162 VAL A CA 1
ATOM 1318 C C . VAL A 1 162 ? -4.302 2.231 -1.393 1.00 94.25 162 VAL A C 1
ATOM 1320 O O . VAL A 1 162 ? -5.411 2.3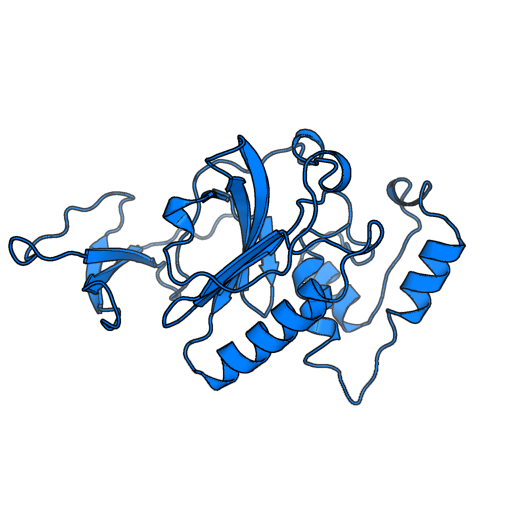70 -1.898 1.00 94.25 162 VAL A O 1
ATOM 1323 N N . MET A 1 163 ? -3.220 1.981 -2.117 1.00 93.62 163 MET A N 1
ATOM 1324 C CA . MET A 1 163 ? -3.241 1.760 -3.563 1.00 93.62 163 MET A CA 1
ATOM 1325 C C . MET A 1 163 ? -2.904 0.301 -3.859 1.00 93.62 163 MET A C 1
ATOM 1327 O O . MET A 1 163 ? -1.871 -0.190 -3.401 1.00 93.62 163 MET A O 1
ATOM 1331 N N . ILE A 1 164 ? -3.764 -0.375 -4.620 1.00 94.62 164 ILE A N 1
ATOM 1332 C CA . ILE A 1 164 ? -3.586 -1.770 -5.025 1.00 94.62 164 ILE A CA 1
ATOM 1333 C C . ILE A 1 164 ? -3.017 -1.797 -6.436 1.00 94.62 164 ILE A C 1
ATOM 1335 O O . ILE A 1 164 ? -3.669 -1.402 -7.401 1.00 94.62 164 ILE A O 1
ATOM 1339 N N . TYR A 1 165 ? -1.790 -2.269 -6.543 1.00 91.25 165 TYR A N 1
ATOM 1340 C CA . TYR A 1 165 ? -1.024 -2.353 -7.771 1.00 91.25 165 TYR A CA 1
ATOM 1341 C C . TYR A 1 165 ? -0.942 -3.792 -8.271 1.00 91.25 165 TYR A C 1
ATOM 1343 O O . TYR A 1 165 ? -0.947 -4.739 -7.480 1.00 91.25 165 TYR A O 1
ATOM 1351 N N . GLU A 1 166 ? -0.814 -3.945 -9.588 1.00 88.50 166 GLU A N 1
ATOM 1352 C CA . GLU A 1 166 ? -0.327 -5.183 -10.197 1.00 88.50 166 GLU A CA 1
ATOM 1353 C C . GLU A 1 166 ? 0.963 -5.647 -9.504 1.00 88.50 166 GLU A C 1
ATOM 1355 O O . GLU A 1 166 ? 1.870 -4.852 -9.247 1.00 88.50 166 GLU A O 1
ATOM 1360 N N . PHE A 1 167 ? 1.013 -6.932 -9.152 1.00 87.69 167 PHE A N 1
ATOM 1361 C CA . PHE A 1 167 ? 2.170 -7.512 -8.487 1.00 87.69 167 PHE A CA 1
ATOM 1362 C C . PHE A 1 167 ? 3.252 -7.835 -9.516 1.00 87.69 167 PHE A C 1
ATOM 1364 O O . PHE A 1 167 ? 3.023 -8.636 -10.423 1.00 87.69 167 PHE A O 1
ATOM 1371 N N . LEU A 1 168 ? 4.426 -7.230 -9.350 1.00 81.62 168 LEU A N 1
ATOM 1372 C CA . LEU A 1 168 ? 5.613 -7.505 -10.149 1.00 81.62 168 LEU A CA 1
ATOM 1373 C C . LEU A 1 168 ? 6.705 -8.111 -9.261 1.00 81.62 168 LEU A C 1
ATOM 1375 O O . LEU A 1 168 ? 6.743 -7.879 -8.051 1.00 81.62 168 LEU A O 1
ATOM 1379 N N . SER A 1 169 ? 7.564 -8.920 -9.871 1.00 78.62 169 SER A N 1
ATOM 1380 C CA . SER A 1 169 ? 8.742 -9.494 -9.232 1.00 78.62 169 SER A CA 1
ATOM 1381 C C . SER A 1 169 ? 9.928 -9.483 -10.191 1.00 78.62 169 SER A C 1
ATOM 1383 O O . SER A 1 169 ? 9.762 -9.671 -11.399 1.00 78.62 169 SER A O 1
ATOM 1385 N N . GLY A 1 170 ? 11.113 -9.304 -9.611 1.00 70.06 170 GLY A N 1
ATOM 1386 C CA . GLY A 1 170 ? 12.372 -9.136 -10.326 1.00 70.06 170 GLY A CA 1
ATOM 1387 C C . GLY A 1 170 ? 13.321 -8.189 -9.578 1.00 70.06 170 GLY A C 1
ATOM 1388 O O . GLY A 1 170 ? 13.227 -8.018 -8.358 1.00 70.06 170 GLY A O 1
ATOM 1389 N N . LEU A 1 171 ? 14.314 -7.656 -10.294 1.00 67.88 171 LEU A N 1
ATOM 1390 C CA . LEU A 1 171 ? 15.458 -6.957 -9.704 1.00 67.88 171 LEU A CA 1
ATOM 1391 C C . LEU A 1 171 ? 15.446 -5.480 -10.060 1.00 67.88 171 LEU A C 1
ATOM 1393 O O . LEU A 1 171 ? 15.434 -5.127 -11.234 1.00 67.88 171 LEU A O 1
ATOM 1397 N N . SER A 1 172 ? 15.531 -4.611 -9.053 1.00 72.06 172 SER A N 1
ATOM 1398 C CA . SER A 1 172 ? 15.682 -3.175 -9.288 1.00 72.06 172 SER A CA 1
ATOM 1399 C C . SER A 1 172 ? 17.012 -2.875 -9.994 1.00 72.06 172 SER A C 1
ATOM 1401 O O . SER A 1 172 ? 18.054 -3.349 -9.536 1.00 72.06 172 SER A O 1
ATOM 1403 N N . PRO A 1 173 ? 17.029 -2.030 -11.044 1.00 67.88 173 PRO A N 1
ATOM 1404 C CA . PRO A 1 173 ? 18.261 -1.597 -11.701 1.00 67.88 173 PRO A CA 1
ATOM 1405 C C . PRO A 1 173 ? 19.125 -0.698 -10.797 1.00 67.88 173 PRO A C 1
ATOM 1407 O O . PRO A 1 173 ? 20.274 -0.420 -11.126 1.00 67.88 173 PRO A O 1
ATOM 1410 N N . PHE A 1 174 ? 18.591 -0.252 -9.654 1.00 73.19 174 PHE A N 1
ATOM 1411 C CA . PHE A 1 174 ? 19.326 0.457 -8.602 1.00 73.19 174 PHE A CA 1
ATOM 1412 C C . PHE A 1 174 ? 19.841 -0.474 -7.493 1.00 73.19 174 PHE A C 1
ATOM 1414 O O . PHE A 1 174 ? 20.427 0.008 -6.522 1.00 73.19 174 PHE A O 1
ATOM 1421 N N . GLY A 1 175 ? 19.586 -1.784 -7.592 1.00 70.81 175 GLY A N 1
ATOM 1422 C CA . GLY A 1 175 ? 19.923 -2.762 -6.562 1.00 70.81 175 GLY A CA 1
ATOM 1423 C C . GLY A 1 175 ? 21.413 -2.750 -6.220 1.00 70.81 175 GLY A C 1
ATOM 1424 O O . GLY A 1 175 ? 22.256 -2.931 -7.093 1.00 70.81 175 GLY A O 1
ATOM 1425 N N . GLY A 1 176 ? 21.719 -2.515 -4.945 1.00 70.19 176 GLY A N 1
ATOM 1426 C CA . GLY A 1 176 ? 23.046 -2.703 -4.358 1.00 70.19 176 GLY A CA 1
ATOM 1427 C C . GLY A 1 176 ? 23.094 -3.952 -3.476 1.00 70.19 176 GLY A C 1
ATOM 1428 O O . GLY A 1 176 ? 22.072 -4.595 -3.235 1.00 70.19 176 GLY A O 1
ATOM 1429 N N . GLU A 1 177 ? 24.270 -4.278 -2.941 1.00 75.81 177 GLU A N 1
ATOM 1430 C CA . GLU A 1 177 ? 24.434 -5.394 -2.000 1.00 75.81 177 GLU A CA 1
ATOM 1431 C C . GLU A 1 177 ? 23.740 -5.118 -0.654 1.00 75.81 177 GLU A C 1
ATOM 1433 O O . GLU A 1 177 ? 23.393 -6.053 0.073 1.00 75.81 177 GLU A O 1
ATOM 1438 N N . THR A 1 178 ? 23.512 -3.839 -0.319 1.00 74.56 178 THR A N 1
ATOM 1439 C CA . THR A 1 178 ? 22.772 -3.414 0.880 1.00 74.56 178 THR A CA 1
ATOM 1440 C C . THR A 1 178 ? 21.663 -2.402 0.575 1.00 74.56 178 THR A C 1
ATOM 1442 O O . THR A 1 178 ? 21.648 -1.736 -0.467 1.00 74.56 178 THR A O 1
ATOM 1445 N N . ASP A 1 179 ? 20.734 -2.237 1.524 1.00 69.12 179 ASP A N 1
ATOM 1446 C CA . ASP A 1 179 ? 19.690 -1.206 1.473 1.00 69.12 179 ASP A CA 1
ATOM 1447 C C . ASP A 1 179 ? 20.292 0.209 1.391 1.00 69.12 179 ASP A C 1
ATOM 1449 O O . ASP A 1 179 ? 19.781 1.053 0.654 1.00 69.12 179 ASP A O 1
ATOM 1453 N N . GLU A 1 180 ? 21.391 0.491 2.104 1.00 71.44 180 GLU A N 1
ATOM 1454 C CA . GLU A 1 180 ? 22.052 1.801 2.039 1.00 71.44 180 GLU A CA 1
ATOM 1455 C C . GLU A 1 180 ? 22.682 2.076 0.675 1.00 71.44 180 GLU A C 1
ATOM 1457 O O . GLU A 1 180 ? 22.643 3.216 0.203 1.00 71.44 180 GLU A O 1
ATOM 1462 N N . GLU A 1 181 ? 23.271 1.056 0.052 1.00 75.56 181 GLU A N 1
ATOM 1463 C CA . GLU A 1 181 ? 23.822 1.164 -1.295 1.00 75.56 181 GLU A CA 1
ATOM 1464 C C . GLU A 1 181 ? 22.707 1.382 -2.314 1.00 75.56 181 GLU A C 1
ATOM 1466 O O . GLU A 1 181 ? 22.761 2.343 -3.075 1.00 75.56 181 GLU A O 1
ATOM 1471 N N . THR A 1 182 ? 21.633 0.596 -2.233 1.00 70.94 182 THR A N 1
ATOM 1472 C CA . THR A 1 182 ? 20.446 0.763 -3.083 1.00 70.94 182 THR A CA 1
ATOM 1473 C C . THR A 1 182 ? 19.871 2.180 -2.963 1.00 70.94 182 THR A C 1
ATOM 1475 O O . THR A 1 182 ? 19.608 2.852 -3.958 1.00 70.94 182 THR A O 1
ATOM 1478 N N . LEU A 1 183 ? 19.736 2.704 -1.739 1.00 67.75 183 LEU A N 1
ATOM 1479 C CA . LEU A 1 183 ? 19.265 4.073 -1.507 1.00 67.75 183 LEU A CA 1
ATOM 1480 C C . LEU A 1 183 ? 20.229 5.135 -2.051 1.00 67.75 183 LEU A C 1
ATOM 1482 O O . LEU A 1 183 ? 19.791 6.209 -2.470 1.00 67.75 183 LEU A O 1
ATOM 1486 N N . ARG A 1 184 ? 21.538 4.875 -2.015 1.00 73.44 184 ARG A N 1
ATOM 1487 C CA . ARG A 1 184 ? 22.550 5.764 -2.594 1.00 73.44 184 ARG A CA 1
ATOM 1488 C C . ARG A 1 184 ? 22.462 5.766 -4.120 1.00 73.44 184 ARG A C 1
ATOM 1490 O O . ARG A 1 184 ? 22.485 6.849 -4.700 1.00 73.44 184 ARG A O 1
ATOM 1497 N N . ASN A 1 185 ? 22.303 4.596 -4.728 1.00 74.81 185 ASN A N 1
ATOM 1498 C CA . ASN A 1 185 ? 22.155 4.406 -6.167 1.00 74.81 185 ASN A CA 1
ATOM 1499 C C . ASN A 1 185 ? 20.944 5.179 -6.691 1.00 74.81 1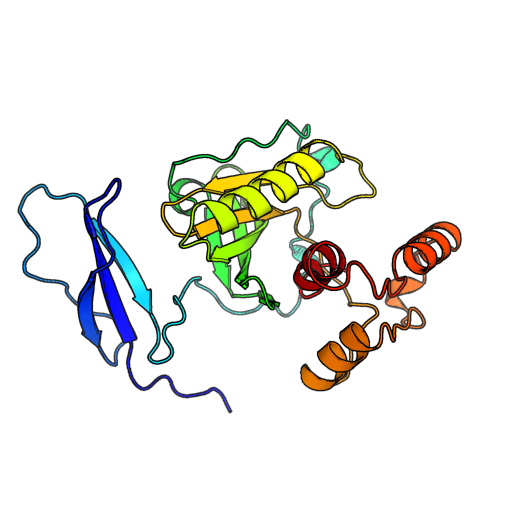85 ASN A C 1
ATOM 1501 O O . ASN A 1 185 ? 21.074 6.034 -7.563 1.00 74.81 185 ASN A O 1
ATOM 1505 N N . VAL A 1 186 ? 19.794 5.016 -6.033 1.00 71.62 186 VAL A N 1
ATOM 1506 C CA . VAL A 1 186 ? 18.583 5.806 -6.295 1.00 71.62 186 VAL A CA 1
ATOM 1507 C C . VAL A 1 186 ? 18.854 7.313 -6.214 1.00 71.62 186 VAL A C 1
ATOM 1509 O O . VAL A 1 186 ? 18.513 8.057 -7.132 1.00 71.62 186 VAL A O 1
ATOM 1512 N N . LYS A 1 187 ? 19.485 7.791 -5.130 1.00 70.88 187 LYS A N 1
ATOM 1513 C CA . LYS A 1 187 ? 19.752 9.230 -4.925 1.00 70.88 187 LYS A CA 1
ATOM 1514 C C . LYS A 1 187 ? 20.672 9.826 -5.984 1.00 70.88 187 LYS A C 1
ATOM 1516 O O . LYS A 1 187 ? 20.490 10.979 -6.366 1.00 70.88 187 LYS A O 1
ATOM 1521 N N . ASN A 1 188 ? 21.657 9.055 -6.424 1.00 76.06 188 ASN A N 1
ATOM 1522 C CA . ASN A 1 188 ? 22.627 9.483 -7.422 1.00 76.06 188 ASN A CA 1
ATOM 1523 C C . ASN A 1 188 ? 22.143 9.228 -8.856 1.00 76.06 188 ASN A C 1
ATOM 1525 O O . ASN A 1 188 ? 22.842 9.602 -9.795 1.00 76.06 188 ASN A O 1
ATOM 1529 N N . CYS A 1 189 ? 20.962 8.619 -9.021 1.00 69.00 189 CYS A N 1
ATOM 1530 C CA . CYS A 1 189 ? 20.484 8.079 -10.289 1.00 69.00 189 CYS A CA 1
ATOM 1531 C C . CYS A 1 189 ? 21.524 7.149 -10.949 1.00 69.00 189 CYS A C 1
ATOM 1533 O O . CYS A 1 189 ? 21.706 7.164 -12.167 1.00 69.00 189 CYS A O 1
ATOM 1535 N N . ASP A 1 190 ? 22.213 6.364 -10.125 1.00 74.62 190 ASP A N 1
ATOM 1536 C CA . ASP A 1 190 ? 23.199 5.369 -10.529 1.00 74.62 190 ASP A CA 1
ATOM 1537 C C . ASP A 1 190 ? 22.493 4.020 -10.663 1.00 74.62 190 ASP A C 1
ATOM 1539 O O . ASP A 1 190 ? 22.008 3.469 -9.678 1.00 74.62 190 ASP A O 1
ATOM 1543 N N . TRP A 1 191 ? 22.343 3.535 -11.890 1.00 75.81 191 TRP A N 1
ATOM 1544 C CA . TRP A 1 191 ? 21.608 2.311 -12.197 1.00 75.81 191 TRP A CA 1
ATOM 1545 C C . TRP A 1 191 ? 22.365 1.479 -13.233 1.00 75.81 191 TRP A C 1
ATOM 1547 O O . TRP A 1 191 ? 23.011 2.019 -14.132 1.00 75.81 191 TRP A O 1
ATOM 1557 N N . SER A 1 192 ? 22.246 0.154 -13.136 1.00 74.06 192 SER A N 1
ATOM 1558 C CA . SER A 1 192 ? 22.787 -0.803 -14.102 1.00 74.06 192 SER A CA 1
ATOM 1559 C C . SER A 1 192 ? 21.690 -1.748 -14.586 1.00 74.06 192 SER A C 1
ATOM 1561 O O . SER A 1 192 ? 20.821 -2.176 -13.832 1.00 74.06 192 SER A O 1
ATOM 1563 N N . MET A 1 193 ? 21.734 -2.072 -15.878 1.00 72.25 193 MET A N 1
ATOM 1564 C CA . MET A 1 193 ? 20.892 -3.100 -16.501 1.00 72.25 193 MET A CA 1
ATOM 1565 C C . MET A 1 193 ? 21.742 -4.247 -17.060 1.00 72.25 193 MET A C 1
ATOM 1567 O O . MET A 1 193 ? 21.325 -4.928 -17.998 1.00 72.25 193 MET A O 1
ATOM 1571 N N . ASP A 1 194 ? 22.950 -4.427 -16.520 1.00 77.50 194 ASP A N 1
ATOM 1572 C CA . ASP A 1 19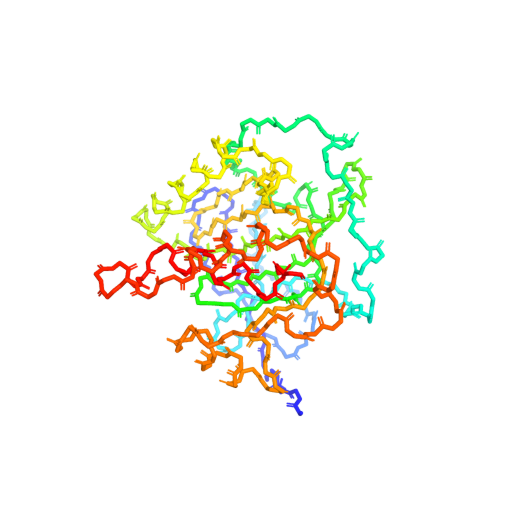4 ? 23.901 -5.440 -16.989 1.00 77.50 194 ASP A CA 1
ATOM 1573 C C . ASP A 1 194 ? 23.603 -6.835 -16.415 1.00 77.50 194 ASP A C 1
ATOM 1575 O O . ASP A 1 194 ? 24.196 -7.827 -16.844 1.00 77.50 194 ASP A O 1
ATOM 1579 N N . ASP A 1 195 ? 22.656 -6.931 -15.477 1.00 75.12 195 ASP A N 1
ATOM 1580 C CA . ASP A 1 195 ? 22.202 -8.207 -14.937 1.00 75.12 195 ASP A CA 1
ATOM 1581 C C . ASP A 1 195 ? 21.499 -9.056 -16.022 1.00 75.12 195 ASP A C 1
ATOM 1583 O O . ASP A 1 195 ? 20.671 -8.537 -16.787 1.00 75.12 195 ASP A O 1
ATOM 1587 N N . PRO A 1 196 ? 21.777 -10.374 -16.101 1.00 77.62 196 PRO A N 1
ATOM 1588 C CA . PRO A 1 196 ? 21.101 -11.288 -17.020 1.00 77.62 196 PRO A CA 1
ATOM 1589 C C . PRO A 1 196 ? 19.566 -11.246 -16.966 1.00 77.62 196 PRO A C 1
ATOM 1591 O O . PRO A 1 196 ? 18.921 -11.575 -17.967 1.00 77.62 196 PRO A O 1
ATOM 1594 N N . CYS A 1 197 ? 18.962 -10.830 -15.848 1.00 69.69 197 CYS A N 1
ATOM 1595 C CA . CYS A 1 197 ? 17.516 -10.652 -15.722 1.00 69.69 197 CYS A CA 1
ATOM 1596 C C . CYS A 1 197 ? 16.961 -9.633 -16.742 1.00 69.69 197 CYS A C 1
ATOM 1598 O O . CYS A 1 197 ? 15.868 -9.829 -17.279 1.00 69.69 197 CYS A O 1
ATOM 1600 N N . PHE A 1 198 ? 17.754 -8.624 -17.127 1.00 70.94 198 PHE A N 1
ATOM 1601 C CA . PHE A 1 198 ? 17.383 -7.596 -18.104 1.00 70.94 198 PHE A CA 1
ATOM 1602 C C . PHE A 1 198 ? 17.724 -7.966 -19.552 1.00 70.94 198 PHE A C 1
ATOM 1604 O O . PHE A 1 198 ? 17.449 -7.192 -20.477 1.00 70.94 198 PHE A O 1
ATOM 1611 N N . ALA A 1 199 ? 18.292 -9.151 -19.802 1.00 75.81 199 ALA A N 1
ATOM 1612 C CA . ALA A 1 199 ? 18.669 -9.583 -21.151 1.00 75.81 199 ALA A CA 1
ATOM 1613 C C . ALA A 1 199 ? 17.465 -9.676 -22.107 1.00 75.81 199 ALA A C 1
ATOM 1615 O O . ALA A 1 199 ? 17.625 -9.553 -23.319 1.00 75.81 199 ALA A O 1
ATOM 1616 N N . LYS A 1 200 ? 16.254 -9.869 -21.569 1.00 75.25 200 LYS A N 1
ATOM 1617 C CA . LYS A 1 200 ? 15.002 -9.942 -22.342 1.00 75.25 200 LYS A CA 1
ATOM 1618 C C . LYS A 1 200 ? 14.336 -8.579 -22.576 1.00 75.25 200 LYS A C 1
ATOM 1620 O O . LYS A 1 200 ? 13.353 -8.514 -23.312 1.00 75.25 200 LYS A O 1
ATOM 1625 N N . VAL A 1 201 ? 14.829 -7.507 -21.954 1.00 76.12 201 VAL A N 1
ATOM 1626 C CA . VAL A 1 201 ? 14.295 -6.149 -22.134 1.00 76.12 201 VAL A CA 1
ATOM 1627 C C . VAL A 1 201 ? 14.827 -5.578 -23.448 1.00 76.12 201 VAL A C 1
ATOM 1629 O O . VAL A 1 201 ? 16.033 -5.624 -23.690 1.00 76.12 201 VAL A O 1
ATOM 1632 N N . SER A 1 202 ? 13.940 -5.045 -24.296 1.00 77.94 202 SER A N 1
ATOM 1633 C CA . SER A 1 202 ? 14.334 -4.499 -25.602 1.00 77.94 202 SER A CA 1
ATOM 1634 C C . SER A 1 202 ? 15.184 -3.236 -25.461 1.00 77.94 202 SER A C 1
ATOM 1636 O O . SER A 1 202 ? 15.052 -2.494 -24.483 1.00 77.94 202 SER A O 1
ATOM 1638 N N . ASP A 1 203 ? 16.033 -2.960 -26.449 1.00 80.38 203 ASP A N 1
ATOM 1639 C CA . ASP A 1 203 ? 16.901 -1.781 -26.424 1.00 80.38 203 ASP A CA 1
ATOM 1640 C C . ASP A 1 203 ? 16.096 -0.473 -26.433 1.00 80.38 203 ASP A C 1
ATOM 1642 O O . ASP A 1 203 ? 16.489 0.495 -25.785 1.00 80.38 203 ASP A O 1
ATOM 1646 N N . GLU A 1 204 ? 14.921 -0.456 -27.069 1.00 73.12 204 GLU A N 1
ATOM 1647 C CA . GLU A 1 204 ? 13.996 0.681 -27.039 1.00 73.12 204 GLU A CA 1
ATOM 1648 C C . GLU A 1 204 ? 13.402 0.894 -25.646 1.00 73.12 204 GLU A C 1
ATOM 1650 O O . GLU A 1 204 ? 13.258 2.032 -25.207 1.00 73.12 204 GLU A O 1
ATOM 1655 N N . ALA A 1 205 ? 13.069 -0.185 -24.930 1.00 67.56 205 ALA A N 1
ATOM 1656 C CA . ALA A 1 205 ? 12.585 -0.091 -23.557 1.00 67.56 205 ALA A CA 1
ATOM 1657 C C . ALA A 1 205 ? 13.697 0.400 -22.618 1.00 67.56 205 ALA A C 1
ATOM 1659 O O . ALA A 1 205 ? 13.449 1.264 -21.777 1.00 67.56 205 ALA A O 1
ATOM 1660 N N . LYS A 1 206 ? 14.935 -0.073 -22.812 1.00 72.81 206 LYS A N 1
ATOM 1661 C CA . LYS A 1 206 ? 16.113 0.429 -22.088 1.00 72.81 206 LYS A CA 1
ATOM 1662 C C . LYS A 1 206 ? 16.353 1.913 -22.376 1.00 72.81 206 LYS A C 1
ATOM 1664 O O . LYS A 1 206 ? 16.588 2.678 -21.447 1.00 72.81 206 LYS A O 1
ATOM 1669 N N . ASP A 1 207 ? 16.270 2.340 -23.635 1.00 74.81 207 ASP A N 1
ATOM 1670 C CA . ASP A 1 207 ? 16.395 3.750 -24.035 1.00 74.81 207 ASP A CA 1
ATOM 1671 C C . ASP A 1 207 ? 15.269 4.625 -23.462 1.00 74.81 207 ASP A C 1
ATOM 1673 O O . ASP A 1 207 ? 15.512 5.732 -22.981 1.00 74.81 207 ASP A O 1
ATOM 1677 N N . PHE A 1 208 ? 14.039 4.114 -23.438 1.00 68.50 208 PHE A N 1
ATOM 1678 C CA . PHE A 1 208 ? 12.914 4.797 -22.814 1.00 68.50 208 PHE A CA 1
ATOM 1679 C C . PHE A 1 208 ? 13.132 4.994 -21.309 1.00 68.50 208 PHE A C 1
ATOM 1681 O O . PHE A 1 208 ? 12.992 6.114 -20.821 1.00 68.50 208 PHE A O 1
ATOM 1688 N N . ILE A 1 209 ? 13.540 3.946 -20.582 1.00 71.38 209 ILE A N 1
ATOM 1689 C CA . ILE A 1 209 ? 13.833 4.035 -19.144 1.00 71.38 209 ILE A CA 1
ATOM 1690 C C . ILE A 1 209 ? 14.978 5.025 -18.890 1.00 71.38 209 ILE A C 1
ATOM 1692 O O . ILE A 1 209 ? 14.835 5.902 -18.041 1.00 71.38 209 ILE A O 1
ATOM 1696 N N . LYS A 1 210 ? 16.054 4.985 -19.689 1.00 70.75 210 LYS A N 1
ATOM 1697 C CA . LYS A 1 210 ? 17.162 5.961 -19.631 1.00 70.75 210 LYS A CA 1
ATOM 1698 C C . LYS A 1 210 ? 16.679 7.409 -19.714 1.00 70.75 210 LYS A C 1
ATOM 1700 O O . LYS A 1 210 ? 17.156 8.264 -18.978 1.00 70.75 210 LYS A O 1
ATOM 1705 N N . LYS A 1 211 ? 15.722 7.688 -20.601 1.00 68.81 211 LYS A N 1
ATOM 1706 C CA . LYS A 1 211 ? 15.147 9.031 -20.789 1.00 68.81 211 LYS A CA 1
ATOM 1707 C C . LYS A 1 211 ? 14.174 9.438 -19.683 1.00 68.81 211 LYS A C 1
ATOM 1709 O O . LYS A 1 211 ? 13.919 10.627 -19.519 1.00 68.81 211 LYS A O 1
ATOM 1714 N N . LEU A 1 212 ? 13.616 8.478 -18.949 1.00 66.44 212 LEU A N 1
ATOM 1715 C CA . LEU A 1 212 ? 12.765 8.735 -17.789 1.00 66.44 212 LEU A CA 1
ATOM 1716 C C . LEU A 1 212 ? 13.569 8.954 -16.502 1.00 66.44 212 LEU A C 1
ATOM 1718 O O . LEU A 1 212 ? 13.113 9.698 -15.634 1.00 66.44 212 LEU A O 1
ATOM 1722 N N . LEU A 1 213 ? 14.740 8.326 -16.385 1.00 66.31 213 LEU A N 1
ATOM 1723 C CA . LEU A 1 213 ? 15.661 8.434 -15.253 1.00 66.31 213 LEU A CA 1
ATOM 1724 C C . LEU A 1 213 ? 16.596 9.641 -15.419 1.00 66.31 213 LEU A C 1
ATOM 1726 O O . LEU A 1 213 ? 17.815 9.511 -15.497 1.00 66.31 213 LEU A O 1
ATOM 1730 N N . VAL A 1 214 ? 16.006 10.834 -15.509 1.00 61.12 214 VAL A N 1
ATOM 1731 C CA . VAL A 1 214 ? 16.743 12.102 -15.564 1.00 61.12 214 VAL A CA 1
ATOM 1732 C C . VAL A 1 214 ? 16.556 12.829 -14.238 1.00 61.12 214 VAL A C 1
ATOM 1734 O O . VAL A 1 214 ? 15.431 13.116 -13.831 1.00 61.12 214 VAL A O 1
ATOM 1737 N N . LEU A 1 215 ? 17.666 13.136 -13.566 1.00 55.28 215 LEU A N 1
ATOM 1738 C CA . LEU A 1 215 ? 17.696 13.988 -12.377 1.00 55.28 215 LEU A CA 1
ATOM 1739 C C . LEU A 1 215 ? 17.276 15.409 -12.785 1.00 55.28 215 LEU A C 1
ATOM 1741 O O . LEU A 1 215 ? 18.087 16.169 -13.309 1.00 55.28 215 LEU A O 1
ATOM 1745 N N . ASP A 1 216 ? 16.006 15.763 -12.579 1.00 51.78 216 ASP A N 1
ATOM 1746 C CA . ASP A 1 216 ? 15.553 17.150 -12.705 1.00 51.78 216 ASP A CA 1
ATOM 1747 C C . ASP A 1 216 ? 15.734 17.869 -11.356 1.00 51.78 216 ASP A C 1
ATOM 1749 O O . ASP A 1 216 ? 14.962 17.608 -10.427 1.00 51.78 216 ASP A O 1
ATOM 1753 N N . PRO A 1 217 ? 16.711 18.788 -11.219 1.00 49.75 217 PRO A N 1
ATOM 1754 C CA . PRO A 1 217 ? 16.951 19.519 -9.978 1.00 49.75 217 PRO A CA 1
ATOM 1755 C C . PRO A 1 217 ? 15.778 20.419 -9.540 1.00 49.75 217 PRO A C 1
ATOM 1757 O O . PRO A 1 217 ? 15.772 20.865 -8.394 1.00 49.75 217 PRO A O 1
ATOM 1760 N N . ALA A 1 218 ? 14.778 20.675 -10.396 1.00 43.72 218 ALA A N 1
ATOM 1761 C CA . ALA A 1 218 ? 13.613 21.505 -10.073 1.00 43.72 218 ALA A CA 1
ATOM 1762 C C . ALA A 1 218 ? 12.387 20.721 -9.549 1.00 43.72 218 ALA A C 1
ATOM 1764 O O . ALA A 1 218 ? 11.516 21.322 -8.920 1.00 43.72 218 ALA A O 1
ATOM 1765 N N . TYR A 1 219 ? 12.313 19.398 -9.760 1.00 44.31 219 TYR A N 1
ATOM 1766 C CA . TYR A 1 219 ? 11.135 18.556 -9.453 1.00 44.31 219 TYR A CA 1
ATOM 1767 C C . TYR A 1 219 ? 11.460 17.310 -8.603 1.00 44.31 219 TYR A C 1
ATOM 1769 O O . TYR A 1 219 ? 10.712 16.328 -8.596 1.00 44.31 219 TYR A O 1
ATOM 1777 N N . VAL A 1 220 ? 12.562 17.360 -7.848 1.00 37.38 220 VAL A N 1
ATOM 1778 C CA . VAL A 1 220 ? 13.179 16.218 -7.139 1.00 37.38 220 VAL A CA 1
ATOM 1779 C C . VAL A 1 220 ? 12.251 15.488 -6.147 1.00 37.38 220 VAL A C 1
ATOM 1781 O O . VAL A 1 220 ? 12.519 14.345 -5.795 1.00 37.38 220 VAL A O 1
ATOM 1784 N N . SER A 1 221 ? 11.142 16.070 -5.688 1.00 35.25 221 SER A N 1
ATOM 1785 C CA . SER A 1 221 ? 10.411 15.515 -4.536 1.00 35.25 221 SER A CA 1
ATOM 1786 C C . SER A 1 221 ? 9.135 14.720 -4.835 1.00 35.25 221 SER A C 1
ATOM 1788 O O . SER A 1 221 ? 8.769 13.894 -4.006 1.00 35.25 221 SER A O 1
ATOM 1790 N N . LEU A 1 222 ? 8.450 14.919 -5.969 1.00 33.91 222 LEU A N 1
ATOM 1791 C CA . LEU A 1 222 ? 7.077 14.394 -6.141 1.00 33.91 222 LEU A CA 1
ATOM 1792 C C . LEU A 1 222 ? 6.919 13.318 -7.227 1.00 33.91 222 LEU A C 1
ATOM 1794 O O . LEU A 1 222 ? 6.231 12.329 -6.996 1.00 33.91 222 LEU A O 1
ATOM 1798 N N . LEU A 1 223 ? 7.582 13.446 -8.381 1.00 35.66 223 LEU A N 1
ATOM 1799 C CA . LEU A 1 223 ? 7.466 12.456 -9.470 1.00 35.66 223 LEU A CA 1
ATOM 1800 C C . LEU A 1 223 ? 8.508 11.340 -9.378 1.00 35.66 223 LEU A C 1
ATOM 1802 O O . LEU A 1 223 ? 8.186 10.173 -9.595 1.00 35.66 223 LEU A O 1
ATOM 1806 N N . PHE A 1 224 ? 9.740 11.688 -9.001 1.00 33.50 224 PHE A N 1
ATOM 1807 C CA . PHE A 1 224 ? 10.816 10.713 -8.806 1.00 33.50 224 PHE A CA 1
ATOM 1808 C C . PHE A 1 224 ? 10.462 9.727 -7.696 1.00 33.50 224 PHE A C 1
ATOM 1810 O O . PHE A 1 224 ? 10.731 8.543 -7.767 1.00 33.50 224 PHE A O 1
ATOM 1817 N N . PHE A 1 225 ? 9.765 10.214 -6.687 1.00 35.50 225 PHE A N 1
ATOM 1818 C CA . PHE A 1 225 ? 9.539 9.511 -5.443 1.00 35.50 225 PHE A CA 1
ATOM 1819 C C . PHE A 1 225 ? 8.244 8.662 -5.477 1.00 35.50 225 PHE A C 1
ATOM 1821 O O . PHE A 1 225 ? 8.195 7.591 -4.866 1.00 35.50 225 PHE A O 1
ATOM 1828 N N . SER A 1 226 ? 7.254 9.063 -6.291 1.00 35.91 226 SER A N 1
ATOM 1829 C CA . SER A 1 226 ? 6.145 8.198 -6.739 1.00 35.91 226 SER A CA 1
ATOM 1830 C C . SER A 1 226 ? 6.672 6.975 -7.514 1.00 35.91 226 SER A C 1
ATOM 1832 O O . SER A 1 226 ? 6.261 5.852 -7.219 1.00 35.91 226 SER A O 1
ATOM 1834 N N . ARG A 1 227 ? 7.669 7.170 -8.397 1.00 37.59 227 ARG A N 1
ATOM 1835 C CA . ARG A 1 227 ? 8.347 6.097 -9.152 1.00 37.59 227 ARG A CA 1
ATOM 1836 C C . ARG A 1 227 ? 9.342 5.264 -8.335 1.00 37.59 227 ARG A C 1
ATOM 1838 O O . ARG A 1 227 ? 9.372 4.057 -8.489 1.00 37.59 227 ARG A O 1
ATOM 1845 N N . VAL A 1 228 ? 10.089 5.861 -7.410 1.00 35.75 228 VAL A N 1
ATOM 1846 C CA . VAL A 1 228 ? 11.091 5.158 -6.583 1.00 35.75 228 VAL A CA 1
ATOM 1847 C C . VAL A 1 228 ? 10.455 4.363 -5.445 1.00 35.75 228 VAL A C 1
ATOM 1849 O O . VAL A 1 228 ? 10.904 3.276 -5.105 1.00 35.75 228 VAL A O 1
ATOM 1852 N N . SER A 1 229 ? 9.364 4.846 -4.839 1.00 37.38 229 SER A N 1
ATOM 1853 C CA . SER A 1 229 ? 8.645 4.055 -3.823 1.00 37.38 229 SER A CA 1
ATOM 1854 C C . SER A 1 229 ? 7.976 2.816 -4.412 1.00 37.38 229 SER A C 1
ATOM 1856 O O . SER A 1 229 ? 7.571 1.926 -3.666 1.00 37.38 229 SER A O 1
ATOM 1858 N N . GLN A 1 230 ? 7.832 2.799 -5.729 1.00 38.06 230 GLN A N 1
ATOM 1859 C CA . GLN A 1 230 ? 7.426 1.648 -6.488 1.00 38.06 230 GLN A CA 1
ATOM 1860 C C . GLN A 1 230 ? 8.588 0.612 -6.577 1.00 38.06 230 GLN A C 1
ATOM 1862 O O . GLN A 1 230 ? 8.363 -0.582 -6.408 1.00 38.06 230 GLN A O 1
ATOM 1867 N N . GLU A 1 231 ? 9.851 1.040 -6.675 1.00 42.12 231 GLU A N 1
ATOM 1868 C CA . GLU A 1 231 ? 11.027 0.213 -7.025 1.00 42.12 231 GLU A CA 1
ATOM 1869 C C . GLU A 1 231 ? 11.470 -0.869 -6.027 1.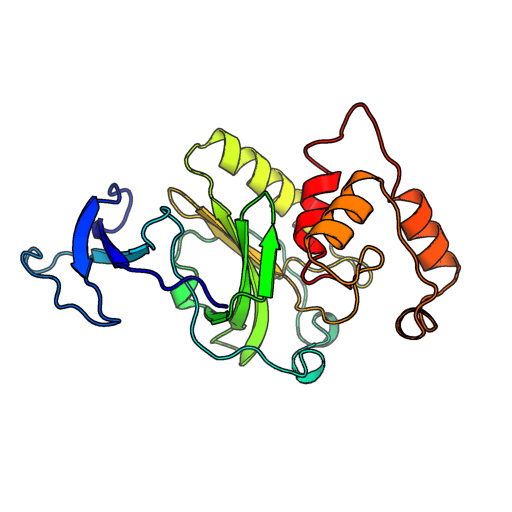00 42.12 231 GLU A C 1
ATOM 1871 O O . GLU A 1 231 ? 12.184 -1.778 -6.444 1.00 42.12 231 GLU A O 1
ATOM 1876 N N . LYS A 1 232 ? 11.040 -0.866 -4.753 1.00 34.72 232 LYS A N 1
ATOM 1877 C CA . LYS A 1 232 ? 11.288 -2.037 -3.873 1.00 34.72 232 LYS A CA 1
ATOM 1878 C C . LYS A 1 232 ? 10.451 -3.264 -4.267 1.00 34.72 232 LYS A C 1
ATOM 1880 O O . LYS A 1 232 ? 10.744 -4.361 -3.810 1.00 34.72 232 LYS A O 1
ATOM 1885 N N . CYS A 1 233 ? 9.444 -3.088 -5.125 1.00 33.75 233 CYS A N 1
ATOM 1886 C CA . CYS A 1 233 ? 8.611 -4.168 -5.652 1.00 33.75 233 CYS A CA 1
ATOM 1887 C C . CYS A 1 233 ? 8.514 -4.167 -7.189 1.00 33.75 233 CYS A C 1
ATOM 1889 O O . CYS A 1 233 ? 7.643 -4.861 -7.705 1.00 33.75 233 CYS A O 1
ATOM 1891 N N . LEU A 1 234 ? 9.284 -3.331 -7.914 1.00 39.53 234 LEU A N 1
ATOM 1892 C CA . LEU A 1 234 ? 8.903 -2.921 -9.283 1.00 39.53 234 LEU A CA 1
ATOM 1893 C C . LEU A 1 234 ? 9.892 -3.083 -10.423 1.00 39.53 234 LEU A C 1
ATOM 1895 O O . LEU A 1 234 ? 9.788 -2.388 -11.432 1.00 39.53 234 LEU A O 1
ATOM 1899 N N . PHE A 1 235 ? 10.743 -4.083 -10.338 1.00 32.25 235 PHE A N 1
ATOM 1900 C CA . PHE A 1 235 ? 11.305 -4.689 -11.537 1.00 32.25 235 PHE A CA 1
ATOM 1901 C C . PHE A 1 235 ? 11.261 -6.187 -11.405 1.00 32.25 235 PHE A C 1
ATOM 1903 O O . PHE A 1 235 ? 11.102 -6.613 -10.243 1.00 32.25 235 PHE A O 1
#

Sequence (235 aa):
LREFTFSYIVERRETAGGQWTECARTRYTYLTVEGLKSKGTYEFRVIDETGKVIRGKGATSDNYDAFVIDVWKQYYPQPVEPKRDSVYDYYDILEEIGQGAFGVVHRCVERATGNTFAAKFVNTPHDADKNTVRKEIQTMSNLRHPKLINLHDAFEDDSEIVMIYEFLSGLSPFGGETDEETLRNVKNCDWSMDDPCFAKVSDEAKDFIKKLLVLDPAYVSLLFFSRVSQEKCLF

Radius of gyration: 19.34 Å; chains: 1; bounding box: 48×39×56 Å